Protein AF-A0A2N2A786-F1 (afdb_monomer_lite)

pLDDT: mean 88.57, std 12.11, range [49.06, 98.56]

Secondary structure (DSSP, 8-state):
-TTBS--TTTSTTS--TTTSPPPHHHHHHHHHHHHHHHHHSHHHHHHHHHHHHHHHTTSSTTSS-GGGTS--SPPP-TTSPPPPP---HHHHHHHHHHHHHTTSGGG-HHHHHHHHHHHHHHHHHTTTSHHHHHHHHHHHHHHHHHTTHHHH-SB--GGGGHHHHHHHHHHHHHHHSPPPP-----

Sequence (186 aa):
MPYSNTSLYIDDAFRHSLFVPYNDAERARLRRAWLRLPVEHPAAYFTHRARLSALLFGLHPGVLPDRMVLMPGIEPFADNPPISANQSKLNRVVQNGLNALIDTPLFAGWLYLLLSVALAVAAWRRRTQPQARLVLVLLASTLLYSLPLTLIAGSAELRYLIWLLQGGMMAAVMLYWPPAPVQSAP

Structure (mmCIF, N/CA/C/O backbone):
data_AF-A0A2N2A786-F1
#
_entry.id   AF-A0A2N2A786-F1
#
loop_
_atom_site.group_PDB
_atom_site.id
_atom_site.type_symbol
_atom_site.label_atom_id
_atom_site.label_alt_id
_atom_site.label_comp_id
_atom_site.label_asym_id
_atom_site.label_entity_id
_atom_site.label_seq_id
_atom_site.pdbx_PDB_ins_code
_atom_site.Cartn_x
_atom_site.Cartn_y
_atom_site.Cartn_z
_atom_site.occupancy
_atom_site.B_iso_or_equiv
_atom_site.auth_seq_id
_atom_site.auth_comp_id
_atom_site.auth_asym_id
_atom_site.auth_atom_id
_atom_site.pdbx_PDB_model_num
ATOM 1 N N . MET A 1 1 ? 11.981 -8.012 -14.280 1.00 56.72 1 MET A N 1
ATOM 2 C CA . MET A 1 1 ? 11.289 -8.689 -13.157 1.00 56.72 1 MET A CA 1
ATOM 3 C C . MET A 1 1 ? 9.875 -8.125 -13.054 1.00 56.72 1 MET A C 1
ATOM 5 O O . MET A 1 1 ? 9.751 -6.913 -13.107 1.00 56.72 1 MET A O 1
ATOM 9 N N . PRO A 1 2 ? 8.811 -8.940 -12.956 1.00 63.53 2 PRO A N 1
ATOM 10 C CA . PRO A 1 2 ? 7.422 -8.472 -13.118 1.00 63.53 2 PRO A CA 1
ATOM 11 C C . PRO A 1 2 ? 6.874 -7.631 -11.947 1.00 63.53 2 PRO A C 1
ATOM 13 O O . PRO A 1 2 ? 5.754 -7.141 -12.024 1.00 63.53 2 PRO A O 1
ATOM 16 N N . TYR A 1 3 ? 7.637 -7.498 -10.862 1.00 66.62 3 TYR A N 1
ATOM 17 C CA . TYR A 1 3 ? 7.229 -6.874 -9.598 1.00 66.62 3 TYR A CA 1
ATOM 18 C C . TYR A 1 3 ? 7.880 -5.508 -9.328 1.00 66.62 3 TYR A C 1
ATOM 20 O O . TYR A 1 3 ? 7.540 -4.842 -8.354 1.00 66.62 3 TYR A O 1
ATOM 28 N N . SER A 1 4 ? 8.807 -5.086 -10.190 1.00 63.03 4 SER A N 1
ATOM 29 C CA . SER A 1 4 ? 9.412 -3.759 -10.150 1.00 63.03 4 SER A CA 1
ATOM 30 C C . SER A 1 4 ? 9.462 -3.189 -11.559 1.00 63.03 4 SER A C 1
ATOM 32 O O . SER A 1 4 ? 9.895 -3.874 -12.486 1.00 63.03 4 SER A O 1
ATOM 34 N N . ASN A 1 5 ? 9.085 -1.920 -11.722 1.00 53.28 5 ASN A N 1
ATOM 35 C CA . ASN A 1 5 ? 9.314 -1.206 -12.979 1.00 53.28 5 ASN A CA 1
ATOM 36 C C . ASN A 1 5 ? 10.807 -0.883 -13.189 1.00 53.28 5 ASN A C 1
ATOM 38 O O . ASN A 1 5 ? 11.176 -0.344 -14.229 1.00 53.28 5 ASN A O 1
ATOM 42 N N . THR A 1 6 ? 11.673 -1.209 -12.223 1.00 49.06 6 THR A N 1
ATOM 43 C CA . THR A 1 6 ? 13.121 -1.052 -12.321 1.00 49.06 6 THR A CA 1
ATOM 44 C C . THR A 1 6 ? 13.808 -2.391 -12.588 1.00 49.06 6 THR A C 1
ATOM 46 O O . THR A 1 6 ? 14.442 -2.974 -11.716 1.00 49.06 6 THR A O 1
ATOM 49 N N . SER A 1 7 ? 13.793 -2.854 -13.842 1.00 49.84 7 SER A N 1
ATOM 50 C CA . SER A 1 7 ? 14.860 -3.746 -14.340 1.00 49.84 7 SER A CA 1
ATOM 51 C C . SER A 1 7 ? 16.158 -2.969 -14.622 1.00 49.84 7 SER A C 1
ATOM 53 O O . SER A 1 7 ? 16.917 -3.345 -15.508 1.00 49.84 7 SER A O 1
ATOM 55 N N . LEU A 1 8 ? 16.397 -1.874 -13.883 1.00 52.19 8 LEU A N 1
ATOM 56 C CA . LEU A 1 8 ? 17.389 -0.825 -14.166 1.00 52.19 8 LEU A CA 1
ATOM 57 C C . LEU A 1 8 ? 18.837 -1.324 -14.242 1.00 52.19 8 LEU A C 1
ATOM 59 O O . LEU A 1 8 ? 19.688 -0.587 -14.716 1.00 52.19 8 LEU A O 1
ATOM 63 N N . TYR A 1 9 ? 19.111 -2.534 -13.756 1.00 52.66 9 TYR A N 1
ATOM 64 C CA . TYR A 1 9 ? 20.459 -3.091 -13.646 1.00 52.66 9 TYR A CA 1
ATOM 65 C C . TYR A 1 9 ? 20.666 -4.364 -14.475 1.00 52.66 9 TYR A C 1
ATOM 67 O O . TYR A 1 9 ? 21.703 -5.002 -14.336 1.00 52.66 9 TYR A O 1
ATOM 75 N N . ILE A 1 10 ? 19.673 -4.782 -15.269 1.00 53.38 10 ILE A N 1
ATOM 76 C CA . ILE A 1 10 ? 19.774 -6.011 -16.078 1.00 53.38 10 ILE A CA 1
ATOM 77 C C . ILE A 1 10 ? 20.205 -5.686 -17.509 1.00 53.38 10 ILE A C 1
ATOM 79 O O . ILE A 1 10 ? 21.016 -6.413 -18.068 1.00 53.38 10 ILE A O 1
ATOM 83 N N . ASP A 1 11 ? 19.731 -4.566 -18.054 1.00 53.91 11 ASP A N 1
ATOM 84 C CA . ASP A 1 11 ? 20.070 -4.111 -19.398 1.00 53.91 11 ASP A CA 1
ATOM 85 C C . ASP A 1 11 ? 20.535 -2.647 -19.328 1.00 53.91 11 ASP A C 1
ATOM 87 O O . ASP A 1 11 ? 19.872 -1.831 -18.682 1.00 53.91 11 ASP A O 1
ATOM 91 N N . ASP A 1 12 ? 21.584 -2.270 -20.071 1.00 55.19 12 ASP A N 1
ATOM 92 C CA . ASP A 1 12 ? 22.013 -0.868 -20.303 1.00 55.19 12 ASP A CA 1
ATOM 93 C C . ASP A 1 12 ? 20.949 -0.017 -21.044 1.00 55.19 12 ASP A C 1
ATOM 95 O O . ASP A 1 12 ? 21.200 1.083 -21.538 1.00 55.19 12 ASP A O 1
ATOM 99 N N . ALA A 1 13 ? 19.715 -0.513 -21.126 1.00 53.69 13 ALA A N 1
ATOM 100 C CA . ALA A 1 13 ? 18.577 0.090 -21.798 1.00 53.69 13 ALA A CA 1
ATOM 101 C C . ALA A 1 13 ? 18.041 1.354 -21.099 1.00 53.69 13 ALA A C 1
ATOM 103 O O . ALA A 1 13 ? 17.120 1.989 -21.621 1.00 53.69 13 ALA A O 1
ATOM 104 N N . PHE A 1 14 ? 18.570 1.738 -19.930 1.00 59.12 14 PHE A N 1
ATOM 105 C CA . PHE A 1 14 ? 18.084 2.901 -19.190 1.00 59.12 14 PHE A CA 1
ATOM 106 C C . PHE A 1 14 ? 19.203 3.767 -18.600 1.00 59.12 14 PHE A C 1
ATOM 108 O O . PHE A 1 14 ? 20.026 3.322 -17.806 1.00 59.12 14 PHE A O 1
ATOM 115 N N . ARG A 1 15 ? 19.179 5.064 -18.931 1.00 64.06 15 ARG A N 1
ATOM 116 C CA . ARG A 1 15 ? 20.082 6.075 -18.366 1.00 64.06 15 ARG A CA 1
ATOM 117 C C . ARG A 1 15 ? 19.626 6.432 -16.952 1.00 64.06 15 ARG A C 1
ATOM 119 O O . ARG A 1 15 ? 18.488 6.865 -16.744 1.00 64.06 15 ARG A O 1
ATOM 126 N N . HIS A 1 16 ? 20.504 6.269 -15.967 1.00 66.19 16 HIS A N 1
ATOM 127 C CA . HIS A 1 16 ? 20.151 6.535 -14.578 1.00 66.19 16 HIS A CA 1
ATOM 128 C C . HIS A 1 16 ? 20.116 8.047 -14.319 1.00 66.19 16 HIS A C 1
ATOM 130 O O . HIS A 1 16 ? 21.151 8.696 -14.174 1.00 66.19 16 HIS A O 1
ATOM 136 N N . SER A 1 17 ? 18.911 8.615 -14.247 1.00 67.06 17 SER A N 1
ATOM 137 C CA . SER A 1 17 ? 18.700 10.067 -14.132 1.00 67.06 17 SER A CA 1
ATOM 138 C C . SER A 1 17 ? 19.300 10.715 -12.88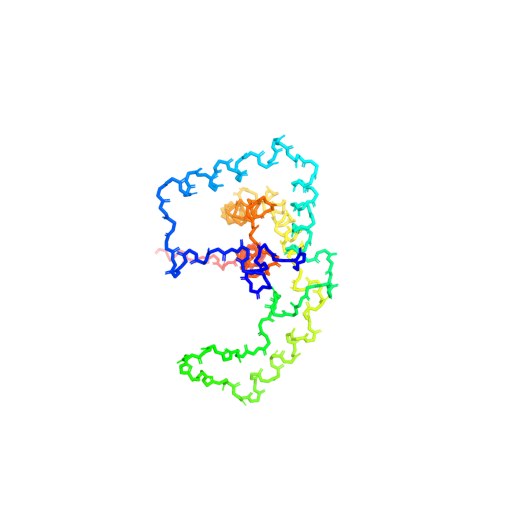3 1.00 67.06 17 SER A C 1
ATOM 140 O O . SER A 1 17 ? 19.398 11.936 -12.836 1.00 67.06 17 SER A O 1
ATOM 142 N N . LEU A 1 18 ? 19.661 9.912 -11.875 1.00 68.56 18 LEU A N 1
ATOM 143 C CA . LEU A 1 18 ? 20.346 10.365 -10.662 1.00 68.56 18 LEU A CA 1
ATOM 144 C C . LEU A 1 18 ? 21.821 10.700 -10.919 1.00 68.56 18 LEU A C 1
ATOM 146 O O . LEU A 1 18 ? 22.341 11.631 -10.318 1.00 68.56 18 LEU A O 1
ATOM 150 N N . PHE A 1 19 ? 22.473 9.968 -11.824 1.00 71.69 19 PHE A N 1
ATOM 151 C CA . PHE A 1 19 ? 23.886 10.162 -12.164 1.00 71.69 19 PHE A CA 1
ATOM 152 C C . PHE A 1 19 ? 24.060 10.978 -13.437 1.00 71.69 19 PHE A C 1
ATOM 154 O O . PHE A 1 19 ? 25.033 11.712 -13.583 1.00 71.69 19 PHE A O 1
ATOM 161 N N . VAL A 1 20 ? 23.107 10.864 -14.363 1.00 80.12 20 VAL A N 1
ATOM 162 C CA . VAL A 1 20 ? 23.144 11.596 -15.621 1.00 80.12 20 VAL A CA 1
ATOM 163 C C . VAL A 1 20 ? 21.784 12.245 -15.874 1.00 80.12 20 VAL A C 1
ATOM 165 O O . VAL A 1 20 ? 20.855 11.564 -16.319 1.00 80.12 20 VAL A O 1
ATOM 168 N N . PRO A 1 21 ? 21.629 13.547 -15.572 1.00 80.69 21 PRO A N 1
ATOM 169 C CA . PRO A 1 21 ? 20.338 14.207 -15.653 1.00 80.69 21 PRO A CA 1
ATOM 170 C C . PRO A 1 21 ? 19.854 14.275 -17.102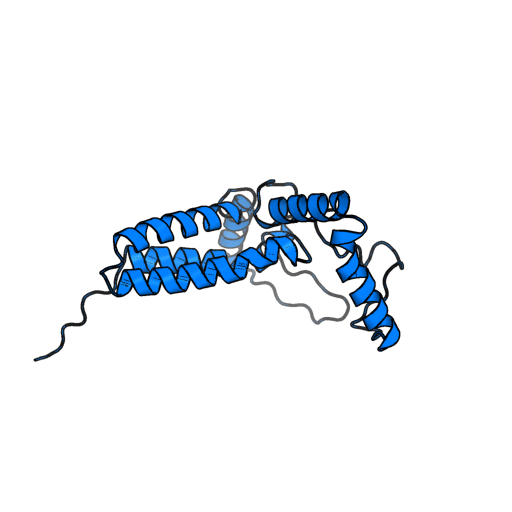 1.00 80.69 21 PRO A C 1
ATOM 172 O O . PRO A 1 21 ? 20.607 14.605 -18.019 1.00 80.69 21 PRO A O 1
ATOM 175 N N . TYR A 1 22 ? 18.567 13.997 -17.301 1.00 84.12 22 TYR A N 1
ATOM 176 C CA . TYR A 1 22 ? 17.906 14.230 -18.582 1.00 84.12 22 TYR A CA 1
ATOM 177 C C . TYR A 1 22 ? 17.861 15.724 -18.888 1.00 84.12 22 TYR A C 1
ATOM 179 O O . TYR A 1 22 ? 17.540 16.509 -17.997 1.00 84.12 22 TYR A O 1
ATOM 187 N N . ASN A 1 23 ? 18.086 16.124 -20.136 1.00 90.56 23 ASN A N 1
ATOM 188 C CA . ASN A 1 23 ? 17.793 17.489 -20.572 1.00 90.56 23 ASN A CA 1
ATOM 189 C C . ASN A 1 23 ? 16.271 17.717 -20.723 1.00 90.56 23 ASN A C 1
ATOM 191 O O . ASN A 1 23 ? 15.463 16.787 -20.626 1.00 90.56 23 ASN A O 1
ATOM 195 N N . ASP A 1 24 ? 15.850 18.963 -20.956 1.00 93.75 24 ASP A N 1
ATOM 196 C CA . ASP A 1 24 ? 14.425 19.311 -21.072 1.00 93.75 24 ASP A CA 1
ATOM 197 C C . ASP A 1 24 ? 13.694 18.569 -22.194 1.00 93.75 24 ASP A C 1
ATOM 199 O O . ASP A 1 24 ? 12.556 18.123 -22.009 1.00 93.75 24 ASP A O 1
ATOM 203 N N . ALA A 1 25 ? 14.351 18.385 -23.341 1.00 93.50 25 ALA A N 1
ATOM 204 C CA . ALA A 1 25 ? 13.771 17.689 -24.482 1.00 93.50 25 ALA A CA 1
ATOM 205 C C . ALA A 1 25 ? 13.545 16.199 -24.177 1.00 93.50 25 ALA A C 1
ATOM 207 O O . ALA A 1 25 ? 12.483 15.650 -24.487 1.00 93.50 25 ALA A O 1
ATOM 208 N N . GLU A 1 26 ? 14.501 15.553 -23.509 1.00 89.94 26 GLU A N 1
ATOM 209 C CA . GLU A 1 26 ? 14.406 14.163 -23.062 1.00 89.94 26 GLU A CA 1
ATOM 210 C C . GLU A 1 26 ? 13.296 13.983 -22.020 1.00 89.94 26 GLU A C 1
ATOM 212 O O . GLU A 1 26 ? 12.460 13.089 -22.169 1.00 89.94 26 GLU A O 1
ATOM 217 N N . ARG A 1 27 ? 13.214 14.872 -21.018 1.00 89.50 27 ARG A N 1
ATOM 218 C CA . ARG A 1 27 ? 12.132 14.866 -20.016 1.00 89.50 27 ARG A CA 1
ATOM 219 C C . ARG A 1 27 ? 10.761 15.031 -20.661 1.00 89.50 27 ARG A C 1
ATOM 221 O O . ARG A 1 27 ? 9.813 14.333 -20.297 1.00 89.50 27 ARG A O 1
ATOM 228 N N . ALA A 1 28 ? 10.633 15.953 -21.614 1.00 93.75 28 ALA A N 1
ATOM 229 C CA . ALA A 1 28 ? 9.387 16.160 -22.343 1.00 93.75 28 ALA A CA 1
ATOM 230 C C . ALA A 1 28 ? 9.012 14.926 -23.178 1.00 93.75 28 ALA A C 1
ATOM 232 O O . ALA A 1 28 ? 7.843 14.541 -23.205 1.00 93.75 28 ALA A O 1
ATOM 233 N N . ARG A 1 29 ? 9.990 14.268 -23.814 1.00 92.31 29 ARG A N 1
ATOM 234 C CA . ARG A 1 29 ? 9.776 13.030 -24.575 1.00 92.31 29 ARG A CA 1
ATOM 235 C C . ARG A 1 29 ? 9.313 11.879 -23.681 1.00 92.31 29 ARG A C 1
ATOM 237 O O . ARG A 1 29 ? 8.305 11.259 -24.004 1.00 92.31 29 ARG A O 1
ATOM 244 N N . LEU A 1 30 ? 9.988 11.639 -22.556 1.00 89.06 30 LEU A N 1
ATOM 245 C CA . LEU A 1 30 ? 9.612 10.603 -21.585 1.00 89.06 30 LEU A CA 1
ATOM 246 C C . LEU A 1 30 ? 8.206 10.831 -21.028 1.00 89.06 30 LEU A C 1
ATOM 248 O O . LEU A 1 30 ? 7.388 9.915 -21.014 1.00 89.06 30 LEU A O 1
ATOM 252 N N . ARG A 1 31 ? 7.893 12.070 -20.637 1.00 91.56 31 ARG A N 1
ATOM 253 C CA . ARG A 1 31 ? 6.565 12.440 -20.135 1.00 91.56 31 ARG A CA 1
ATOM 254 C C . ARG A 1 31 ? 5.478 12.190 -21.176 1.00 91.56 31 ARG A C 1
ATOM 256 O O . ARG A 1 31 ? 4.456 11.600 -20.849 1.00 91.56 31 ARG A O 1
ATOM 263 N N . ARG A 1 32 ? 5.699 12.607 -22.430 1.00 94.94 32 ARG A N 1
ATOM 264 C CA . ARG A 1 32 ? 4.753 12.363 -23.531 1.00 94.94 32 ARG A CA 1
ATOM 265 C C . ARG A 1 32 ? 4.548 10.873 -23.780 1.00 94.94 32 ARG A C 1
ATOM 267 O O . ARG A 1 32 ? 3.405 10.459 -23.909 1.00 94.94 32 ARG A O 1
ATOM 274 N N . ALA A 1 33 ? 5.625 10.089 -23.818 1.00 91.38 33 ALA A N 1
ATOM 275 C CA . ALA A 1 33 ? 5.536 8.643 -23.993 1.00 91.38 33 ALA A CA 1
ATOM 276 C C . ALA A 1 33 ? 4.721 8.002 -22.859 1.00 91.38 33 ALA A C 1
ATOM 278 O O . ALA A 1 33 ? 3.767 7.281 -23.124 1.00 91.38 33 ALA A O 1
ATOM 279 N N . TRP A 1 34 ? 5.019 8.344 -21.601 1.00 89.25 34 TRP A N 1
ATOM 280 C CA . TRP A 1 34 ? 4.308 7.808 -20.439 1.00 89.25 34 TRP A CA 1
ATOM 281 C C . TRP A 1 34 ? 2.815 8.161 -20.431 1.00 89.25 34 TRP A C 1
ATOM 283 O O . TRP A 1 34 ? 1.981 7.287 -20.209 1.00 89.25 34 TRP A O 1
ATOM 293 N N . LEU A 1 35 ? 2.471 9.420 -20.726 1.00 93.56 35 LEU A N 1
ATOM 294 C CA . LEU A 1 35 ? 1.080 9.888 -20.778 1.00 93.56 35 LEU A CA 1
ATOM 295 C C . LEU A 1 35 ? 0.271 9.255 -21.920 1.00 93.56 35 LEU A C 1
ATOM 297 O O . LEU A 1 35 ? -0.953 9.207 -21.837 1.00 93.56 35 LEU A O 1
ATOM 301 N N . ARG A 1 36 ? 0.935 8.777 -22.977 1.00 95.56 36 ARG A N 1
ATOM 302 C CA . ARG A 1 36 ? 0.293 8.119 -24.122 1.00 95.56 36 ARG A CA 1
ATOM 303 C C . ARG A 1 36 ? 0.017 6.636 -23.898 1.00 95.56 36 ARG A C 1
ATOM 305 O O . ARG A 1 36 ? -0.930 6.127 -24.486 1.00 95.56 36 ARG A O 1
ATOM 312 N N . LEU A 1 37 ? 0.766 5.959 -23.021 1.00 91.81 37 LEU A N 1
ATOM 313 C CA . LEU A 1 37 ? 0.622 4.516 -22.770 1.00 91.81 37 LEU A CA 1
ATOM 314 C C . LEU A 1 37 ? -0.823 4.053 -22.492 1.00 91.81 37 LEU A C 1
ATOM 316 O O . LEU A 1 37 ? -1.220 3.050 -23.084 1.00 91.81 37 LEU A O 1
ATOM 320 N N . PRO A 1 38 ? -1.636 4.742 -21.660 1.00 94.25 38 PRO A N 1
ATOM 321 C CA . PRO A 1 38 ? -3.006 4.301 -21.391 1.00 94.25 38 PRO A CA 1
ATOM 322 C C . PRO A 1 38 ? -3.928 4.382 -22.614 1.00 94.25 38 PRO A C 1
ATOM 324 O O . PRO A 1 38 ? -4.950 3.706 -22.639 1.00 94.25 38 PRO A O 1
ATOM 327 N N . VAL A 1 39 ? -3.588 5.217 -23.602 1.00 96.75 39 VAL A N 1
ATOM 328 C CA . VAL A 1 39 ? -4.407 5.481 -24.796 1.00 96.75 39 VAL A CA 1
ATOM 329 C C . VAL A 1 39 ? -3.912 4.677 -25.997 1.00 96.75 39 VAL A C 1
ATOM 331 O O . VAL A 1 39 ? -4.715 4.077 -26.701 1.00 96.75 39 VAL A O 1
ATOM 334 N N . GLU A 1 40 ? -2.598 4.635 -26.223 1.00 97.44 40 GLU A N 1
ATOM 335 C CA . GLU A 1 40 ? -1.982 3.923 -27.352 1.00 97.44 40 GLU A CA 1
ATOM 336 C C . GLU A 1 40 ? -1.882 2.407 -27.094 1.00 97.44 40 GLU A C 1
ATOM 338 O O . GLU A 1 40 ? -1.952 1.613 -28.031 1.00 97.44 40 GLU A O 1
ATOM 343 N N . HIS A 1 41 ? -1.778 1.983 -25.826 1.00 95.69 41 HIS A N 1
ATOM 344 C CA . HIS A 1 41 ? -1.648 0.574 -25.431 1.00 95.69 41 HIS A CA 1
ATOM 345 C C . HIS A 1 41 ? -2.536 0.206 -24.221 1.00 95.69 41 HIS A C 1
ATOM 347 O O . HIS A 1 41 ? -2.033 -0.330 -23.227 1.00 95.69 41 HIS A O 1
ATOM 353 N N . PRO A 1 42 ? -3.861 0.445 -24.276 1.00 96.31 42 PRO A N 1
ATOM 354 C CA . PRO A 1 42 ? -4.749 0.350 -23.114 1.00 96.31 42 PRO A CA 1
ATOM 355 C C . PRO A 1 42 ? -4.736 -1.034 -22.461 1.00 96.31 42 PRO A C 1
ATOM 357 O O . PRO A 1 42 ? -4.566 -1.137 -21.248 1.00 96.31 42 PRO A O 1
ATOM 360 N N . ALA A 1 43 ? -4.862 -2.108 -23.249 1.00 96.88 43 ALA A N 1
ATOM 361 C CA . ALA A 1 43 ? -4.903 -3.470 -22.720 1.00 96.88 43 ALA A CA 1
ATOM 362 C C . ALA A 1 43 ? -3.616 -3.818 -21.955 1.00 96.88 43 ALA A C 1
ATOM 364 O O . ALA A 1 43 ? -3.671 -4.172 -20.781 1.00 96.88 43 ALA A O 1
ATOM 365 N N . ALA A 1 44 ? -2.451 -3.633 -22.586 1.00 92.94 44 ALA A N 1
ATOM 366 C CA . ALA A 1 44 ? -1.163 -3.903 -21.951 1.00 92.94 44 ALA A CA 1
ATOM 367 C C . ALA A 1 44 ? -0.953 -3.041 -20.696 1.00 92.94 44 ALA A C 1
ATOM 369 O O . ALA A 1 44 ? -0.517 -3.548 -19.661 1.00 92.94 44 ALA A O 1
ATOM 370 N N . TYR A 1 45 ? -1.317 -1.756 -20.764 1.00 92.75 45 TYR A N 1
ATOM 371 C CA . TYR A 1 45 ? -1.207 -0.834 -19.639 1.00 92.75 45 TYR A CA 1
ATOM 372 C C . TYR A 1 45 ? -2.068 -1.278 -18.450 1.00 92.75 45 TYR A C 1
ATOM 374 O O . TYR A 1 45 ? -1.550 -1.445 -17.345 1.00 92.75 45 TYR A O 1
ATOM 382 N N . PHE A 1 46 ? -3.368 -1.502 -18.650 1.00 94.44 46 PHE A N 1
ATOM 383 C CA . PHE A 1 46 ? -4.274 -1.845 -17.554 1.00 94.44 46 PHE A CA 1
ATOM 384 C C . PHE A 1 46 ? -4.059 -3.267 -17.028 1.00 94.44 46 PHE A C 1
ATOM 386 O O . PHE A 1 46 ? -4.165 -3.468 -15.820 1.00 94.44 46 PHE A O 1
ATOM 393 N N . THR A 1 47 ? -3.664 -4.233 -17.865 1.00 94.94 47 THR A N 1
ATOM 394 C CA . THR A 1 47 ? -3.237 -5.562 -17.392 1.00 94.94 47 THR A CA 1
ATOM 395 C C . THR A 1 47 ? -2.004 -5.458 -16.496 1.00 94.94 47 THR A C 1
ATOM 39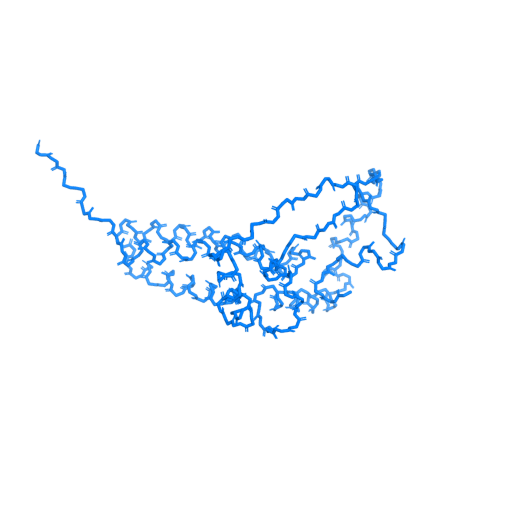7 O O . THR A 1 47 ? -1.976 -6.059 -15.421 1.00 94.94 47 THR A O 1
ATOM 400 N N . HIS A 1 48 ? -1.007 -4.656 -16.888 1.00 92.12 48 HIS A N 1
ATOM 401 C CA . HIS A 1 48 ? 0.164 -4.399 -16.048 1.00 92.12 48 HIS A CA 1
ATOM 402 C C . HIS A 1 48 ? -0.224 -3.733 -14.724 1.00 92.12 48 HIS A C 1
ATOM 404 O O . HIS A 1 48 ? 0.200 -4.186 -13.663 1.00 92.12 48 HIS A O 1
ATOM 410 N N . ARG A 1 49 ? -1.080 -2.701 -14.755 1.00 93.44 49 ARG A N 1
ATOM 411 C CA . ARG A 1 49 ? -1.536 -1.996 -13.542 1.00 93.44 49 ARG A CA 1
ATOM 412 C C . ARG A 1 49 ? -2.355 -2.875 -12.607 1.00 93.44 49 ARG A C 1
ATOM 414 O O . ARG A 1 49 ? -2.139 -2.816 -11.397 1.00 93.44 49 ARG A O 1
ATOM 421 N N . ALA A 1 50 ? -3.234 -3.717 -13.142 1.00 94.56 50 ALA A N 1
ATOM 422 C CA . ALA A 1 50 ? -3.996 -4.678 -12.354 1.00 94.56 50 ALA A CA 1
ATOM 423 C C . ALA A 1 50 ? -3.067 -5.692 -11.674 1.00 94.56 50 ALA A C 1
ATOM 425 O O . ALA A 1 50 ? -3.166 -5.903 -10.467 1.00 94.56 50 ALA A O 1
ATOM 426 N N . ARG A 1 51 ? -2.107 -6.256 -12.420 1.00 94.38 51 ARG A N 1
ATOM 427 C CA . ARG A 1 51 ? -1.115 -7.192 -11.874 1.00 94.38 51 ARG A CA 1
ATOM 428 C C . ARG A 1 51 ? -0.250 -6.541 -10.797 1.00 94.38 51 ARG A C 1
ATOM 430 O O . ARG A 1 51 ? -0.058 -7.126 -9.736 1.00 94.38 51 ARG A O 1
ATOM 437 N N . LEU A 1 52 ? 0.255 -5.335 -11.052 1.00 93.75 52 LEU A N 1
ATOM 438 C CA . LEU A 1 52 ? 1.078 -4.610 -10.088 1.00 93.75 52 LEU A CA 1
ATOM 439 C C . LEU A 1 52 ? 0.283 -4.269 -8.824 1.00 93.75 52 LEU A C 1
ATOM 441 O O . LEU A 1 52 ? 0.799 -4.442 -7.728 1.00 93.75 52 LEU A O 1
ATOM 445 N N . SER A 1 53 ? -0.979 -3.853 -8.966 1.00 95.00 53 SER A N 1
ATOM 446 C CA . SER A 1 53 ? -1.874 -3.602 -7.830 1.00 95.00 53 SER A CA 1
ATOM 447 C C . SER A 1 53 ? -2.129 -4.877 -7.026 1.00 95.00 53 SER A C 1
ATOM 449 O O . SER A 1 53 ? -2.051 -4.851 -5.802 1.00 95.00 53 SER A O 1
ATOM 451 N N . ALA A 1 54 ? -2.373 -6.008 -7.692 1.00 95.38 54 ALA A N 1
ATOM 452 C CA . ALA A 1 54 ? -2.560 -7.293 -7.025 1.00 95.38 54 ALA A CA 1
ATOM 453 C C . ALA A 1 54 ? -1.325 -7.700 -6.206 1.00 95.38 54 ALA A C 1
ATOM 455 O O . ALA A 1 54 ? -1.461 -8.139 -5.065 1.00 95.38 54 ALA A O 1
ATOM 456 N N . LEU A 1 55 ? -0.124 -7.497 -6.754 1.00 94.75 55 LEU A N 1
ATOM 457 C CA . LEU A 1 55 ? 1.130 -7.730 -6.037 1.00 94.75 55 LEU A CA 1
ATOM 458 C C . LEU A 1 55 ? 1.316 -6.744 -4.874 1.00 94.75 55 LEU A C 1
ATOM 460 O O . LEU A 1 55 ? 1.608 -7.178 -3.767 1.00 94.75 55 LEU A O 1
ATOM 464 N N . LEU A 1 56 ? 1.085 -5.444 -5.096 1.00 95.06 56 LEU A N 1
ATOM 465 C CA . LEU A 1 56 ? 1.230 -4.390 -4.084 1.00 95.06 56 LEU A CA 1
ATOM 466 C C . LEU A 1 56 ? 0.348 -4.643 -2.855 1.00 95.06 56 LEU A C 1
ATOM 468 O O . LEU A 1 56 ? 0.784 -4.455 -1.724 1.00 95.06 56 LEU A O 1
ATOM 472 N N . PHE A 1 57 ? -0.894 -5.081 -3.070 1.00 95.94 57 PHE A N 1
ATOM 473 C CA . PHE A 1 57 ? -1.821 -5.413 -1.989 1.00 95.94 57 PHE A CA 1
ATOM 474 C C . PHE A 1 57 ? -1.654 -6.849 -1.463 1.00 95.94 57 PHE A C 1
ATOM 476 O O . PHE A 1 57 ? -2.398 -7.249 -0.571 1.00 95.94 57 PHE A O 1
ATOM 483 N N . GLY A 1 58 ? -0.680 -7.622 -1.953 1.00 94.56 58 GLY A N 1
ATOM 484 C CA . GLY A 1 58 ? -0.365 -8.955 -1.435 1.00 94.56 58 GLY A CA 1
ATOM 485 C C . GLY A 1 58 ? -1.407 -10.029 -1.766 1.00 94.56 58 GLY A C 1
ATOM 486 O O . GLY A 1 58 ? -1.636 -10.924 -0.959 1.00 94.56 58 GLY A O 1
ATOM 487 N N . LEU A 1 59 ? -2.062 -9.956 -2.931 1.00 94.31 59 LEU A N 1
ATOM 488 C CA . LEU A 1 59 ? -3.009 -10.988 -3.393 1.00 94.31 59 LEU A CA 1
ATOM 489 C C . LEU A 1 59 ? -2.319 -12.288 -3.846 1.00 94.31 59 LEU A C 1
ATOM 491 O O . LEU A 1 59 ? -2.983 -13.301 -4.058 1.00 94.31 59 LEU A O 1
ATOM 495 N N . HIS A 1 60 ? -0.995 -12.264 -3.997 1.00 89.31 60 HIS A N 1
ATOM 496 C CA . HIS A 1 60 ? -0.175 -13.408 -4.393 1.00 89.31 60 HIS A CA 1
ATOM 497 C C . HIS A 1 60 ? 0.985 -13.597 -3.395 1.00 89.31 60 HIS A C 1
ATOM 499 O O . HIS A 1 60 ? 2.109 -13.183 -3.694 1.00 89.31 60 HIS A O 1
ATOM 505 N N . PRO A 1 61 ? 0.723 -14.156 -2.196 1.00 82.50 61 PRO A N 1
ATOM 506 C CA . PRO A 1 61 ? 1.766 -14.407 -1.198 1.00 82.50 61 PRO A CA 1
ATOM 507 C C . PRO A 1 61 ? 2.846 -15.349 -1.757 1.00 82.50 61 PRO A C 1
ATOM 509 O O . PRO A 1 61 ? 2.555 -16.189 -2.610 1.00 82.50 61 PRO A O 1
ATOM 512 N N . GLY A 1 62 ? 4.099 -15.167 -1.334 1.00 83.25 62 GLY A N 1
ATOM 513 C CA . GLY A 1 62 ? 5.253 -15.943 -1.804 1.00 83.25 62 GLY A CA 1
ATOM 514 C C . GLY A 1 62 ? 5.739 -15.659 -3.237 1.00 83.25 62 GLY A C 1
ATOM 515 O O . GLY A 1 62 ? 6.751 -16.212 -3.657 1.00 83.25 62 GLY A O 1
ATOM 516 N N . VAL A 1 63 ? 5.058 -14.809 -4.022 1.00 88.12 63 VAL A N 1
ATOM 517 C CA . VAL A 1 63 ? 5.509 -14.450 -5.388 1.00 88.12 63 VAL A CA 1
ATOM 518 C C . VAL A 1 63 ? 6.565 -13.340 -5.379 1.00 88.12 63 VAL A C 1
ATOM 520 O O . VAL A 1 63 ? 7.400 -13.259 -6.286 1.00 88.12 63 VAL A O 1
ATOM 523 N N . LEU A 1 64 ? 6.513 -12.451 -4.388 1.00 86.62 64 LEU A N 1
ATOM 524 C CA . LEU A 1 64 ? 7.472 -11.362 -4.232 1.00 86.62 64 LEU A CA 1
ATOM 525 C C . LEU A 1 64 ? 8.686 -11.835 -3.427 1.00 86.62 64 LEU A C 1
ATOM 527 O O . LEU A 1 64 ? 8.513 -12.599 -2.485 1.00 86.62 64 LEU A O 1
ATOM 531 N N . PRO A 1 65 ? 9.902 -11.348 -3.731 1.00 89.38 65 PRO A N 1
ATOM 532 C CA . PRO A 1 65 ? 11.033 -11.531 -2.832 1.00 89.38 65 PRO A CA 1
ATOM 533 C C . PRO A 1 65 ? 10.740 -10.925 -1.455 1.00 89.38 65 PRO A C 1
ATOM 535 O O . PRO A 1 65 ? 10.281 -9.783 -1.394 1.00 89.38 65 PRO A O 1
ATOM 538 N N . ASP A 1 66 ? 11.111 -11.618 -0.378 1.00 89.44 66 ASP A N 1
ATOM 539 C CA . ASP A 1 66 ? 10.897 -11.205 1.019 1.00 89.44 66 ASP A CA 1
ATOM 540 C C . ASP A 1 66 ? 11.243 -9.735 1.275 1.00 89.44 66 ASP A C 1
ATOM 542 O O . ASP A 1 66 ? 10.452 -8.985 1.838 1.00 89.44 66 ASP A O 1
ATOM 546 N N . ARG A 1 67 ? 12.382 -9.273 0.743 1.00 87.44 67 ARG A N 1
ATOM 547 C CA . ARG A 1 67 ? 12.863 -7.882 0.849 1.00 87.44 67 ARG A CA 1
ATOM 548 C C . ARG A 1 67 ? 11.895 -6.806 0.332 1.00 87.44 67 ARG A C 1
ATOM 550 O O . ARG A 1 67 ? 12.074 -5.636 0.658 1.00 87.44 67 ARG A O 1
ATOM 557 N N . MET A 1 68 ? 10.908 -7.164 -0.492 1.00 88.25 68 MET A N 1
ATOM 558 C CA . MET A 1 68 ? 9.855 -6.247 -0.959 1.00 88.25 68 MET A CA 1
ATOM 559 C C . MET A 1 68 ? 8.703 -6.102 0.042 1.00 88.25 68 MET A C 1
ATOM 561 O O . MET A 1 68 ? 7.933 -5.143 -0.035 1.00 88.25 68 MET A O 1
ATOM 565 N N . VAL A 1 69 ? 8.600 -7.030 0.988 1.00 90.75 69 VAL A N 1
ATOM 566 C CA . VAL A 1 69 ? 7.582 -7.075 2.037 1.00 90.75 69 VAL A CA 1
ATOM 567 C C . VAL A 1 69 ? 8.186 -6.620 3.366 1.00 90.75 69 VAL A C 1
ATOM 569 O O . VAL A 1 69 ? 7.700 -5.672 3.982 1.00 90.75 69 VAL A O 1
ATOM 572 N N . LEU A 1 70 ? 9.296 -7.239 3.766 1.00 89.50 70 LEU A N 1
ATOM 573 C CA . LEU A 1 70 ? 10.061 -6.932 4.966 1.00 89.50 70 LEU A CA 1
ATOM 574 C C . LEU A 1 70 ? 11.550 -7.101 4.664 1.00 89.50 70 LEU A C 1
ATOM 576 O O . LEU A 1 70 ? 11.981 -8.153 4.205 1.00 89.50 70 LEU A O 1
ATOM 580 N N . MET A 1 71 ? 12.356 -6.078 4.946 1.00 86.62 71 MET A N 1
ATOM 581 C CA . MET A 1 71 ? 13.803 -6.166 4.756 1.00 86.62 71 MET A CA 1
ATOM 582 C C . MET A 1 71 ? 14.409 -7.085 5.834 1.00 86.62 71 MET A C 1
ATOM 584 O O . MET A 1 71 ? 14.361 -6.720 7.010 1.00 86.62 71 MET A O 1
ATOM 588 N N . PRO A 1 72 ? 14.976 -8.256 5.478 1.00 74.31 72 PRO A N 1
ATOM 589 C CA . PRO A 1 72 ? 15.405 -9.249 6.466 1.00 74.31 72 PRO A CA 1
ATOM 590 C C . PRO A 1 72 ? 16.751 -8.910 7.124 1.00 74.31 72 PRO A C 1
ATOM 592 O O . PRO A 1 72 ? 17.140 -9.555 8.097 1.00 74.31 72 PRO A O 1
ATOM 595 N N . GLY A 1 73 ? 17.477 -7.917 6.601 1.00 81.31 73 GLY A N 1
ATOM 596 C CA . GLY A 1 73 ? 18.808 -7.562 7.075 1.00 81.31 73 GLY A CA 1
ATOM 597 C C . GLY A 1 73 ? 19.347 -6.265 6.480 1.00 81.31 73 GLY A C 1
ATOM 598 O O . GLY A 1 73 ? 18.635 -5.499 5.833 1.00 81.31 73 GLY A O 1
ATOM 599 N N . ILE A 1 74 ? 20.629 -6.019 6.735 1.00 84.00 74 ILE A N 1
ATOM 600 C CA . ILE A 1 74 ? 21.370 -4.875 6.203 1.00 84.00 74 ILE A CA 1
ATOM 601 C C . ILE A 1 74 ? 22.137 -5.358 4.977 1.00 84.00 74 ILE A C 1
ATOM 603 O O . ILE A 1 74 ? 22.989 -6.234 5.097 1.00 84.00 74 ILE A O 1
ATOM 607 N N . GLU A 1 75 ? 21.844 -4.773 3.820 1.00 82.56 75 GLU A N 1
ATOM 608 C CA . GLU A 1 75 ? 22.594 -5.031 2.592 1.00 82.56 75 GLU A CA 1
ATOM 609 C C . GLU A 1 75 ? 23.753 -4.029 2.471 1.00 82.56 75 GLU A C 1
ATOM 611 O O . GLU A 1 75 ? 23.512 -2.818 2.567 1.00 82.56 75 GLU A O 1
ATOM 616 N N . PRO A 1 76 ? 25.004 -4.487 2.277 1.00 81.69 76 PRO A N 1
ATOM 617 C CA . PRO A 1 76 ? 26.120 -3.593 1.999 1.00 81.69 76 PRO A CA 1
ATOM 618 C C . PRO A 1 76 ? 25.928 -2.937 0.628 1.00 81.69 76 PRO A C 1
ATOM 620 O O . PRO A 1 76 ? 25.479 -3.573 -0.325 1.00 81.69 76 PRO A O 1
ATOM 623 N N . PHE A 1 77 ? 26.281 -1.657 0.512 1.00 78.81 77 PHE A N 1
ATOM 624 C CA . PHE A 1 77 ? 26.123 -0.914 -0.736 1.00 78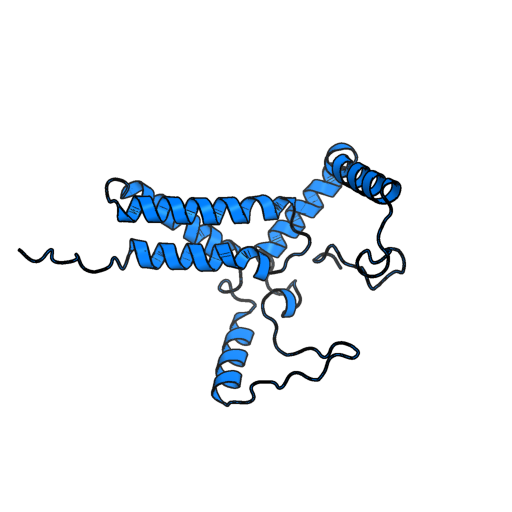.81 77 PHE A CA 1
ATOM 625 C C . PHE A 1 77 ? 27.416 -0.208 -1.129 1.00 78.81 77 PHE A C 1
ATOM 627 O O . PHE A 1 77 ? 27.730 0.836 -0.565 1.00 78.81 77 PHE A O 1
ATOM 634 N N . ALA A 1 78 ? 28.118 -0.760 -2.124 1.00 83.75 78 ALA A N 1
ATOM 635 C CA . ALA A 1 78 ? 29.333 -0.189 -2.707 1.00 83.75 78 ALA A CA 1
ATOM 636 C C . ALA A 1 78 ? 30.292 0.357 -1.631 1.00 83.75 78 ALA A C 1
ATOM 638 O O . ALA A 1 78 ? 30.734 -0.391 -0.760 1.00 83.75 78 ALA A O 1
ATOM 639 N N . ASP A 1 79 ? 30.546 1.662 -1.671 1.00 85.19 79 ASP A N 1
ATOM 640 C CA . ASP A 1 79 ? 31.528 2.344 -0.835 1.00 85.19 79 ASP A CA 1
ATOM 641 C C . ASP A 1 79 ? 30.919 2.881 0.473 1.00 85.19 79 ASP A C 1
ATOM 643 O O . ASP A 1 79 ? 31.580 3.612 1.214 1.00 85.19 79 ASP A O 1
ATOM 647 N N . ASN A 1 80 ? 29.650 2.560 0.773 1.00 82.06 80 ASN A N 1
ATOM 648 C CA . ASN A 1 80 ? 29.046 2.986 2.030 1.00 82.06 80 ASN A CA 1
ATOM 649 C C . ASN A 1 80 ? 29.758 2.319 3.213 1.00 82.06 80 ASN A C 1
ATOM 651 O O . ASN A 1 80 ? 29.951 1.098 3.209 1.00 82.06 80 ASN A O 1
ATOM 655 N N . PRO A 1 81 ? 30.059 3.087 4.278 1.00 89.56 81 PRO A N 1
ATOM 656 C CA . PRO A 1 81 ? 30.535 2.516 5.525 1.00 89.56 81 PRO A CA 1
ATOM 657 C C . PRO A 1 81 ? 29.588 1.414 6.023 1.00 89.56 81 PRO A C 1
ATOM 659 O O . PRO A 1 81 ? 28.363 1.571 5.935 1.00 89.56 81 PRO A O 1
ATOM 662 N N . PRO A 1 82 ? 30.122 0.307 6.565 1.00 87.94 82 PRO A N 1
ATOM 663 C CA . PRO A 1 82 ? 29.294 -0.780 7.060 1.00 87.94 82 PRO A CA 1
ATOM 664 C C . PRO A 1 82 ? 28.390 -0.285 8.193 1.00 87.94 82 PRO A C 1
ATOM 666 O O . PRO A 1 82 ? 28.844 0.357 9.140 1.00 87.94 82 PRO A O 1
ATOM 669 N N . ILE A 1 83 ? 27.099 -0.607 8.105 1.00 87.75 83 ILE A N 1
ATOM 670 C CA . ILE A 1 83 ? 26.132 -0.311 9.164 1.00 87.75 83 ILE A CA 1
ATOM 671 C C . ILE A 1 83 ? 26.116 -1.489 10.139 1.00 87.75 83 ILE A C 1
ATOM 673 O O . ILE A 1 83 ? 25.855 -2.629 9.753 1.00 87.75 83 ILE A O 1
ATOM 677 N N . SER A 1 84 ? 26.373 -1.213 11.417 1.00 88.50 84 SER A N 1
ATOM 678 C CA . SER A 1 84 ? 26.338 -2.230 12.470 1.00 88.50 84 SER A CA 1
ATOM 679 C C . SER A 1 84 ? 24.923 -2.776 12.666 1.00 88.50 84 SER A C 1
ATOM 681 O O . SER A 1 84 ? 24.005 -2.045 13.038 1.00 88.50 84 SER A O 1
ATOM 683 N N . ALA A 1 85 ? 24.751 -4.083 12.464 1.00 87.12 85 ALA A N 1
ATOM 684 C CA . ALA A 1 85 ? 23.496 -4.765 12.756 1.00 87.12 85 ALA A CA 1
ATOM 685 C C . ALA A 1 85 ? 23.241 -4.857 14.270 1.00 87.12 85 ALA A C 1
ATOM 687 O O . ALA A 1 85 ? 24.159 -5.079 15.063 1.00 87.12 85 ALA A O 1
ATOM 688 N N . ASN A 1 86 ? 21.974 -4.763 14.681 1.00 89.69 86 ASN A N 1
ATOM 689 C CA . ASN A 1 86 ? 21.578 -5.067 16.054 1.00 89.69 86 ASN A CA 1
ATOM 690 C C . ASN A 1 86 ? 21.608 -6.587 16.274 1.00 89.69 86 ASN A C 1
ATOM 692 O O . ASN A 1 86 ? 20.705 -7.295 15.849 1.00 89.69 86 ASN A O 1
ATOM 696 N N . GLN A 1 87 ? 22.626 -7.092 16.970 1.00 90.38 87 GLN A N 1
ATOM 697 C CA . GLN A 1 87 ? 22.801 -8.532 17.212 1.00 90.38 87 GLN A CA 1
ATOM 698 C C . GLN A 1 87 ? 22.210 -9.022 18.546 1.00 90.38 87 GLN A C 1
ATOM 700 O O . GLN A 1 87 ? 22.505 -10.136 18.995 1.00 90.38 87 GLN A O 1
ATOM 705 N N . SER A 1 88 ? 21.394 -8.203 19.217 1.00 94.75 88 SER A N 1
ATOM 706 C CA . SER A 1 88 ? 20.780 -8.587 20.491 1.00 94.75 88 SER A CA 1
ATOM 707 C C . SER A 1 88 ? 19.892 -9.831 20.344 1.00 94.75 88 SER A C 1
ATOM 709 O O . SER A 1 88 ? 19.284 -10.078 19.299 1.00 94.75 88 SER A O 1
ATOM 711 N N . LYS A 1 89 ? 19.770 -10.619 21.424 1.00 96.38 89 LYS A N 1
ATOM 712 C CA . LYS A 1 89 ? 18.864 -11.783 21.458 1.00 96.38 89 LYS A CA 1
ATOM 713 C C . LYS A 1 89 ? 17.428 -11.383 21.111 1.00 96.38 89 LYS A C 1
ATOM 715 O O . LYS A 1 89 ? 16.775 -12.094 20.356 1.00 96.38 89 LYS A O 1
ATOM 720 N N . LEU A 1 90 ? 16.976 -10.238 21.626 1.00 95.50 90 LEU A N 1
ATOM 721 C CA . LEU A 1 90 ? 15.640 -9.714 21.362 1.00 95.50 90 LEU A CA 1
ATOM 722 C C . LEU A 1 90 ? 15.440 -9.404 19.876 1.00 95.50 90 LEU A C 1
ATOM 724 O O . LEU A 1 90 ? 14.435 -9.828 19.315 1.00 95.50 90 LEU A O 1
ATOM 728 N N . ASN A 1 91 ? 16.401 -8.736 19.226 1.00 92.81 91 ASN A N 1
ATOM 729 C CA . ASN A 1 91 ? 16.306 -8.455 17.794 1.00 92.81 91 ASN A CA 1
ATOM 730 C C . ASN A 1 91 ? 16.166 -9.745 16.975 1.00 92.81 91 ASN A C 1
ATOM 732 O O . ASN A 1 91 ? 15.262 -9.832 16.154 1.00 92.81 91 ASN A O 1
ATOM 736 N N . ARG A 1 92 ? 16.979 -10.771 17.257 1.00 92.12 92 ARG A N 1
ATOM 737 C CA . ARG A 1 92 ? 16.886 -12.061 16.554 1.00 92.12 92 ARG A CA 1
ATOM 738 C C . ARG A 1 92 ? 15.534 -12.744 16.742 1.00 92.12 92 ARG A C 1
ATOM 740 O O . ARG A 1 92 ? 14.978 -13.259 15.780 1.00 92.12 92 ARG A O 1
ATOM 747 N N . VAL A 1 93 ? 15.003 -12.744 17.966 1.00 95.31 93 VAL A N 1
ATOM 748 C CA . VAL A 1 93 ? 13.682 -13.325 18.256 1.00 95.31 93 VAL A CA 1
ATOM 749 C C . VAL A 1 93 ? 12.590 -12.594 17.476 1.00 95.31 93 VAL A C 1
ATOM 751 O O . VAL A 1 93 ? 11.777 -13.241 16.821 1.00 95.31 93 VAL A O 1
ATOM 754 N N . VAL A 1 94 ? 12.603 -11.258 17.495 1.00 93.69 94 VAL A N 1
ATOM 755 C CA . VAL A 1 94 ? 11.631 -10.442 16.758 1.00 93.69 94 VAL A CA 1
ATOM 756 C C . VAL A 1 94 ? 11.765 -10.660 15.252 1.00 93.69 94 VAL A C 1
ATOM 758 O O . VAL A 1 94 ? 10.769 -10.958 14.604 1.00 93.69 94 VAL A O 1
ATOM 761 N N . GLN A 1 95 ? 12.976 -10.578 14.696 1.00 92.50 95 GLN A N 1
ATOM 762 C CA . GLN A 1 95 ? 13.204 -10.738 13.259 1.00 92.50 95 GLN A CA 1
ATOM 763 C C . GLN A 1 95 ? 12.770 -12.121 12.766 1.00 92.50 95 GLN A C 1
ATOM 765 O O . GLN A 1 95 ? 12.083 -12.213 11.755 1.00 92.50 95 GLN A O 1
ATOM 770 N N . ASN A 1 96 ? 13.103 -13.190 13.495 1.00 92.81 96 ASN A N 1
ATOM 771 C CA . ASN A 1 96 ? 12.672 -14.543 13.143 1.00 92.81 96 ASN A CA 1
ATOM 772 C C . ASN A 1 96 ? 11.147 -14.680 13.187 1.00 92.81 96 ASN A C 1
ATOM 774 O O . ASN A 1 96 ? 10.567 -15.301 12.300 1.00 92.81 96 ASN A O 1
ATOM 778 N N . GLY A 1 97 ? 10.499 -14.078 14.189 1.00 94.62 97 GLY A N 1
ATOM 779 C CA . GLY A 1 97 ? 9.042 -14.042 14.280 1.00 94.62 97 GLY A CA 1
ATOM 780 C C . GLY A 1 97 ? 8.403 -13.306 13.102 1.00 94.62 97 GLY A C 1
ATOM 781 O O . GLY A 1 97 ? 7.464 -13.816 12.505 1.00 94.62 97 GLY A O 1
ATOM 782 N N . LEU A 1 98 ? 8.935 -12.141 12.723 1.00 93.62 98 LEU A N 1
ATOM 783 C CA . LEU A 1 98 ? 8.431 -11.376 11.580 1.00 93.62 98 LEU A CA 1
ATOM 784 C C . LEU A 1 98 ? 8.662 -12.110 10.252 1.00 93.62 98 LEU A C 1
ATOM 786 O O . LEU A 1 98 ? 7.744 -12.181 9.440 1.00 93.62 98 LEU A O 1
ATOM 790 N N . ASN A 1 99 ? 9.839 -12.710 10.057 1.00 91.62 99 ASN A N 1
ATOM 791 C CA . ASN A 1 99 ? 10.145 -13.512 8.870 1.00 91.62 99 ASN A CA 1
ATOM 792 C C . ASN A 1 99 ? 9.199 -14.717 8.753 1.00 91.62 99 ASN A C 1
ATOM 794 O O . ASN A 1 99 ? 8.705 -15.000 7.671 1.00 91.62 99 ASN A O 1
ATOM 798 N N . ALA A 1 100 ? 8.878 -15.391 9.862 1.00 92.56 100 ALA A N 1
ATOM 799 C CA . ALA A 1 100 ? 7.926 -16.506 9.861 1.00 92.56 100 ALA A CA 1
ATOM 800 C C . ALA A 1 100 ? 6.490 -16.085 9.494 1.00 92.56 100 ALA A C 1
ATOM 802 O O . ALA A 1 100 ? 5.672 -16.925 9.126 1.00 92.56 100 ALA A O 1
ATOM 803 N N . LEU A 1 101 ? 6.175 -14.793 9.606 1.00 93.25 101 LEU A N 1
ATOM 804 C CA . LEU A 1 101 ? 4.862 -14.236 9.301 1.00 93.25 101 LEU A CA 1
ATOM 805 C C . LEU A 1 101 ? 4.792 -13.585 7.913 1.00 93.25 101 LEU A C 1
ATOM 807 O O . LEU A 1 101 ? 3.702 -13.175 7.516 1.00 93.25 101 LEU A O 1
ATOM 811 N N . ILE A 1 102 ? 5.902 -13.484 7.176 1.00 92.00 102 ILE A N 1
ATOM 812 C CA . ILE A 1 102 ? 6.005 -12.657 5.964 1.00 92.00 102 ILE A CA 1
ATOM 813 C C . ILE A 1 102 ? 5.037 -13.076 4.848 1.00 92.00 102 ILE A C 1
ATOM 815 O O . ILE A 1 102 ? 4.468 -12.222 4.174 1.00 92.00 102 ILE A O 1
ATOM 819 N N . ASP A 1 103 ? 4.777 -14.377 4.716 1.00 91.25 103 ASP A N 1
ATOM 820 C CA . ASP A 1 103 ? 3.847 -14.933 3.726 1.00 91.25 103 ASP A CA 1
ATOM 821 C C . ASP A 1 103 ? 2.398 -15.012 4.227 1.00 91.25 103 ASP A C 1
ATOM 823 O O . ASP A 1 103 ? 1.505 -15.511 3.538 1.00 91.25 103 ASP A O 1
ATOM 827 N N . THR A 1 104 ? 2.134 -14.529 5.442 1.00 93.38 104 THR A N 1
ATOM 828 C CA . THR A 1 104 ? 0.789 -14.530 6.016 1.00 93.38 104 THR A CA 1
ATOM 829 C C . THR A 1 104 ? 0.014 -13.271 5.618 1.00 93.38 104 THR A C 1
ATOM 831 O O . THR A 1 104 ? 0.607 -12.236 5.300 1.00 93.38 104 THR A O 1
ATOM 834 N N . PRO A 1 105 ? -1.330 -13.286 5.723 1.00 94.69 105 PRO A N 1
ATOM 835 C CA . PRO A 1 105 ? -2.147 -12.095 5.500 1.00 94.69 105 PRO A CA 1
ATOM 836 C C . PRO A 1 105 ? -1.766 -10.877 6.352 1.00 94.69 105 PRO A C 1
ATOM 838 O O . 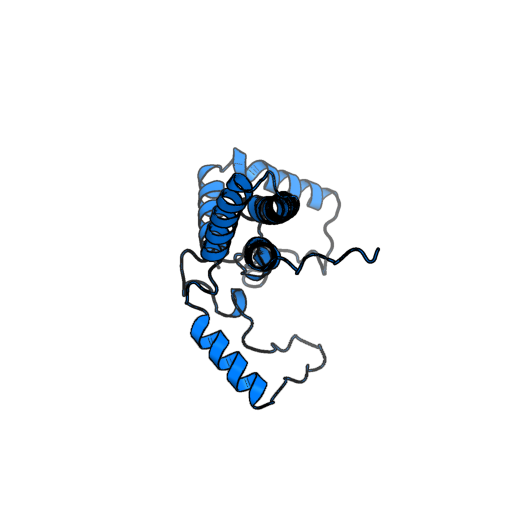PRO A 1 105 ? -2.119 -9.761 5.985 1.00 94.69 105 PRO A O 1
ATOM 841 N N . LEU A 1 106 ? -1.036 -11.060 7.461 1.00 94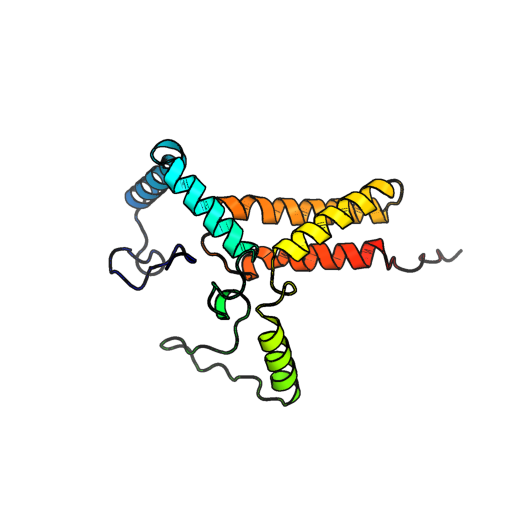.25 106 LEU A N 1
ATOM 842 C CA . LEU A 1 106 ? -0.553 -9.955 8.292 1.00 94.25 106 LEU A CA 1
ATOM 843 C C . LEU A 1 106 ? 0.379 -9.008 7.525 1.00 94.25 106 LEU A C 1
ATOM 845 O O . LEU A 1 106 ? 0.421 -7.823 7.821 1.00 94.25 106 LEU A O 1
ATOM 849 N N . PHE A 1 107 ? 1.097 -9.508 6.523 1.00 94.19 107 PHE A N 1
ATOM 850 C CA . PHE A 1 107 ? 1.949 -8.697 5.654 1.00 94.19 107 PHE A CA 1
ATOM 851 C C . PHE A 1 107 ? 1.301 -8.406 4.293 1.00 94.19 107 PHE A C 1
ATOM 853 O O . PHE A 1 107 ? 1.941 -7.868 3.390 1.00 94.19 107 PHE A O 1
ATOM 860 N N . ALA A 1 108 ? 0.008 -8.704 4.140 1.00 95.00 108 ALA A N 1
ATOM 861 C CA . ALA A 1 108 ? -0.732 -8.444 2.918 1.00 95.00 108 ALA A CA 1
ATOM 862 C C . ALA A 1 108 ? -1.555 -7.152 3.032 1.00 95.00 108 ALA A C 1
ATOM 864 O O . ALA A 1 108 ? -2.436 -7.011 3.883 1.00 95.00 108 ALA A O 1
ATOM 865 N N . GLY A 1 109 ? -1.305 -6.198 2.133 1.00 96.06 109 GLY A N 1
ATOM 866 C CA . GLY A 1 109 ? -1.986 -4.900 2.129 1.00 96.06 109 GLY A CA 1
ATOM 867 C C . GLY A 1 109 ? -3.516 -4.985 2.028 1.00 96.06 109 GLY A C 1
ATOM 868 O O . GLY A 1 109 ? -4.214 -4.129 2.575 1.00 96.06 109 GLY A O 1
ATOM 869 N N . TRP A 1 110 ? -4.058 -6.019 1.373 1.00 96.88 110 TRP A N 1
ATOM 870 C CA . TRP A 1 110 ? -5.504 -6.215 1.230 1.00 96.88 110 TRP A CA 1
ATOM 871 C C . TRP A 1 110 ? -6.210 -6.366 2.581 1.00 96.88 110 TRP A C 1
ATOM 873 O O . TRP A 1 110 ? -7.334 -5.883 2.727 1.00 96.88 110 TRP A O 1
ATOM 883 N N . LEU A 1 111 ? -5.557 -6.966 3.585 1.00 97.38 111 LEU A N 1
ATOM 884 C CA . LEU A 1 111 ? -6.133 -7.142 4.918 1.00 97.38 111 LEU A CA 1
ATOM 885 C C . LEU A 1 111 ? -6.436 -5.780 5.555 1.00 97.38 111 LEU A C 1
ATOM 887 O O . LEU A 1 111 ? -7.536 -5.543 6.056 1.00 97.38 111 LEU A O 1
ATOM 891 N N . TYR A 1 112 ? -5.479 -4.858 5.470 1.00 97.75 112 TYR A N 1
ATOM 892 C CA . TYR A 1 112 ? -5.601 -3.504 6.009 1.00 97.75 112 TYR A CA 1
ATOM 893 C C . TYR A 1 112 ? -6.561 -2.632 5.202 1.00 97.75 112 TYR A C 1
ATOM 895 O O . TYR A 1 112 ? -7.230 -1.768 5.773 1.00 97.75 112 TYR A O 1
ATOM 903 N N . LEU A 1 113 ? -6.683 -2.878 3.894 1.00 97.94 113 LEU A N 1
ATOM 904 C CA . LEU A 1 113 ? -7.710 -2.250 3.066 1.00 97.94 113 LEU A CA 1
ATOM 905 C C . LEU A 1 113 ? -9.114 -2.659 3.532 1.00 97.94 113 LEU A C 1
ATOM 907 O O . LEU A 1 113 ? -9.947 -1.790 3.789 1.00 97.94 113 LEU A O 1
ATOM 911 N N . LEU A 1 114 ? -9.364 -3.962 3.699 1.00 97.94 114 LEU A N 1
ATOM 912 C CA . LEU A 1 114 ? -10.653 -4.465 4.183 1.00 97.94 114 LEU A CA 1
ATOM 913 C C . LEU A 1 114 ? -10.957 -3.977 5.599 1.00 97.94 114 LEU A C 1
ATOM 915 O O . LEU A 1 114 ? -12.076 -3.534 5.858 1.00 97.94 114 LEU A O 1
ATOM 919 N N . LEU A 1 115 ? -9.963 -3.999 6.493 1.00 98.06 115 LEU A N 1
ATOM 920 C CA . LEU A 1 115 ? -10.088 -3.444 7.838 1.00 98.06 115 LEU A CA 1
ATOM 921 C C . LEU A 1 115 ? -10.492 -1.964 7.783 1.00 98.06 115 LEU A C 1
ATOM 923 O O . LEU A 1 115 ? -11.453 -1.570 8.437 1.00 98.06 115 LEU A O 1
ATOM 927 N N . SER A 1 116 ? -9.811 -1.156 6.969 1.00 98.31 116 SER A N 1
ATOM 928 C CA . SER A 1 116 ? -10.094 0.279 6.833 1.00 98.31 116 SER A CA 1
ATOM 929 C C . SER A 1 116 ? -11.507 0.541 6.307 1.00 98.31 116 SER A C 1
ATOM 931 O O . SER A 1 116 ? -12.215 1.398 6.837 1.00 98.31 116 SER A O 1
ATOM 933 N N . VAL A 1 117 ? -11.960 -0.229 5.313 1.00 98.19 117 VAL A N 1
ATOM 934 C CA . VAL A 1 117 ? -13.332 -0.140 4.788 1.00 98.19 117 VAL A CA 1
ATOM 935 C C . VAL A 1 117 ? -14.353 -0.544 5.856 1.00 98.19 117 VAL A C 1
ATOM 937 O O . VAL A 1 117 ? -15.321 0.181 6.082 1.00 98.19 117 VAL A O 1
ATOM 940 N N . ALA A 1 118 ? -14.130 -1.652 6.566 1.00 98.38 118 ALA A N 1
ATOM 941 C CA . ALA A 1 118 ? -15.015 -2.107 7.637 1.00 98.38 118 ALA A CA 1
ATOM 942 C C . ALA A 1 118 ? -15.122 -1.078 8.777 1.00 98.38 118 ALA A C 1
ATOM 944 O O . ALA A 1 118 ? -16.223 -0.775 9.246 1.00 98.38 118 ALA A O 1
ATOM 945 N N . LEU A 1 119 ? -13.995 -0.487 9.185 1.00 98.44 119 LEU A N 1
ATOM 946 C CA . LEU A 1 119 ? -13.955 0.580 10.183 1.00 98.44 119 LEU A CA 1
ATOM 947 C C . LEU A 1 119 ? -14.667 1.843 9.699 1.00 98.44 119 LEU A C 1
ATOM 949 O O . LEU A 1 119 ? -15.358 2.477 10.493 1.00 98.44 119 LEU A O 1
ATOM 953 N N . ALA A 1 120 ? -14.568 2.187 8.412 1.00 98.31 120 ALA A N 1
ATOM 954 C CA . ALA A 1 120 ? -15.270 3.338 7.850 1.00 98.31 120 ALA A CA 1
ATOM 955 C C . ALA A 1 120 ? -16.788 3.136 7.921 1.00 98.31 120 ALA A C 1
ATOM 957 O O . ALA A 1 120 ? -17.510 4.029 8.365 1.00 98.31 120 ALA A O 1
ATOM 958 N N . VAL A 1 121 ? -17.280 1.937 7.586 1.00 98.31 121 VAL A N 1
ATOM 959 C CA . VAL A 1 121 ? -18.702 1.589 7.745 1.00 98.31 121 VAL A CA 1
ATOM 960 C C . VAL A 1 121 ? -19.126 1.656 9.216 1.00 98.31 121 VAL A C 1
ATOM 962 O O . VAL A 1 121 ? -20.171 2.231 9.534 1.00 98.31 121 VAL A O 1
ATOM 965 N N . ALA A 1 122 ? -18.324 1.109 10.133 1.00 98.12 122 ALA A N 1
ATOM 966 C CA . ALA A 1 122 ? -18.617 1.138 11.565 1.00 98.12 122 ALA A CA 1
ATOM 967 C C . ALA A 1 122 ? -18.645 2.572 12.130 1.00 98.12 122 ALA A C 1
ATOM 969 O O . ALA A 1 122 ? -19.582 2.939 12.843 1.00 98.12 122 ALA A O 1
ATOM 970 N N . ALA A 1 123 ? -17.670 3.408 11.771 1.00 97.94 123 ALA A N 1
ATOM 971 C CA . ALA A 1 123 ? -17.602 4.810 12.170 1.00 97.94 123 ALA A CA 1
ATOM 972 C C . ALA A 1 123 ? -18.752 5.631 11.563 1.00 97.94 123 ALA A C 1
ATOM 974 O O . ALA A 1 123 ? -19.357 6.449 12.253 1.00 97.94 123 ALA A O 1
ATOM 975 N N . TRP A 1 124 ? -19.147 5.356 10.316 1.00 98.38 124 TRP A N 1
ATOM 976 C CA . TRP A 1 124 ? -20.291 6.008 9.671 1.00 98.38 124 TRP A CA 1
ATOM 977 C C . TRP A 1 124 ? -21.615 5.764 10.404 1.00 98.38 124 TRP A C 1
ATOM 979 O O . TRP A 1 124 ? -22.443 6.672 10.539 1.00 98.38 124 TRP A O 1
ATOM 989 N N . ARG A 1 125 ? -21.807 4.550 10.936 1.00 97.88 125 ARG A N 1
ATOM 990 C CA . ARG A 1 125 ? -22.966 4.214 11.782 1.00 97.88 125 ARG A CA 1
ATOM 991 C C . ARG A 1 125 ? -22.962 4.979 13.109 1.00 97.88 125 ARG A C 1
ATOM 993 O O . ARG A 1 125 ? -24.026 5.217 13.666 1.00 97.88 125 ARG A O 1
ATOM 1000 N N . ARG A 1 126 ? -21.789 5.407 13.587 1.00 96.38 126 ARG A N 1
ATOM 1001 C CA . ARG A 1 126 ? -21.589 6.176 14.829 1.00 96.38 126 ARG A CA 1
ATOM 1002 C C . ARG A 1 126 ? -21.309 7.666 14.583 1.00 96.38 126 ARG A C 1
ATOM 1004 O O . ARG A 1 126 ? -20.897 8.357 15.508 1.00 96.38 126 ARG A O 1
ATOM 1011 N N . ARG A 1 127 ? -21.541 8.186 13.368 1.00 96.06 127 ARG A N 1
ATOM 1012 C CA . ARG A 1 127 ? -21.105 9.532 12.921 1.00 96.06 127 ARG A CA 1
ATOM 1013 C C . ARG A 1 127 ? -21.638 10.719 13.730 1.00 96.06 127 ARG A C 1
ATOM 1015 O O . ARG A 1 127 ? -21.139 11.829 13.579 1.00 96.06 127 ARG A O 1
ATOM 1022 N N . THR A 1 128 ? -22.648 10.517 14.571 1.00 96.56 128 THR A N 1
ATOM 1023 C CA . THR A 1 128 ? -23.109 11.539 15.522 1.00 96.56 128 THR A CA 1
ATOM 1024 C C . THR A 1 128 ? -22.058 11.823 16.602 1.00 96.56 128 THR A C 1
ATOM 1026 O O . THR A 1 128 ? -21.957 12.945 17.094 1.00 96.56 128 THR A O 1
ATOM 1029 N N . GLN A 1 129 ? -21.204 10.847 16.916 1.00 94.62 129 GLN A N 1
ATOM 1030 C CA . GLN A 1 129 ? -20.104 10.987 17.865 1.00 94.62 129 GLN A CA 1
ATOM 1031 C C . GLN A 1 129 ? -18.930 11.758 17.223 1.00 94.62 129 GLN A C 1
ATOM 1033 O O . GLN A 1 129 ? -18.518 11.425 16.107 1.00 94.62 129 GLN A O 1
ATOM 1038 N N . PRO A 1 130 ? -18.343 12.769 17.896 1.00 93.12 130 PRO A N 1
ATOM 1039 C CA . PRO A 1 130 ? -17.158 13.482 17.400 1.00 93.12 130 PRO A CA 1
ATOM 1040 C C . PRO A 1 130 ? -15.980 12.552 17.073 1.00 93.12 130 PRO A C 1
ATOM 1042 O O . PRO A 1 130 ? -15.369 12.681 16.015 1.00 93.12 130 PRO A O 1
ATOM 1045 N N . GLN A 1 131 ? -15.731 11.556 17.929 1.00 94.19 131 GLN A N 1
ATOM 1046 C CA . GLN A 1 131 ? -14.676 10.555 17.744 1.00 94.19 131 GLN A CA 1
ATOM 1047 C C . GLN A 1 131 ? -14.829 9.791 16.421 1.00 94.19 131 GLN A C 1
ATOM 1049 O O . GLN A 1 131 ? -13.872 9.634 15.668 1.00 94.19 131 GLN A O 1
ATOM 1054 N N . ALA A 1 132 ? -16.049 9.354 16.101 1.00 96.62 132 ALA A N 1
ATOM 1055 C CA . ALA A 1 132 ? -16.321 8.625 14.868 1.00 96.62 132 ALA A CA 1
ATOM 1056 C C . ALA A 1 132 ? -16.106 9.499 13.621 1.00 96.62 132 ALA A C 1
ATOM 1058 O O . ALA A 1 132 ? -15.628 9.008 12.602 1.00 96.62 132 ALA A O 1
ATOM 1059 N N . ARG A 1 133 ? -16.400 10.804 13.702 1.00 97.12 133 ARG A N 1
ATOM 1060 C CA . ARG A 1 133 ? -16.108 11.756 12.618 1.00 97.12 133 ARG A CA 1
ATOM 1061 C C . ARG A 1 133 ? -14.608 11.912 12.393 1.00 97.12 133 ARG A C 1
ATOM 1063 O O . ARG A 1 133 ? -14.174 11.897 11.247 1.00 97.12 133 ARG A O 1
ATOM 1070 N N . LEU A 1 134 ? -13.821 11.991 13.465 1.00 96.81 134 LEU A N 1
ATOM 1071 C CA . LEU A 1 134 ? -12.362 12.033 13.363 1.00 96.81 134 LEU A CA 1
ATOM 1072 C C . LEU A 1 134 ? -11.804 10.749 12.728 1.00 96.81 134 LEU A C 1
ATOM 1074 O O . LEU A 1 134 ? -10.969 10.822 11.829 1.00 96.81 134 LEU A O 1
ATOM 1078 N N . VAL A 1 135 ? -12.323 9.583 13.129 1.00 98.06 135 VAL A N 1
ATOM 1079 C CA . VAL A 1 135 ? -11.975 8.288 12.521 1.00 98.06 135 VAL A CA 1
ATOM 1080 C C . VAL A 1 135 ? -12.304 8.260 11.025 1.00 98.06 135 VAL A C 1
ATOM 1082 O O . VAL A 1 135 ? -11.491 7.789 10.237 1.00 98.06 135 VAL A O 1
ATOM 1085 N N . LEU A 1 136 ? -13.453 8.799 10.606 1.00 98.50 136 LEU A N 1
ATOM 1086 C CA . LEU A 1 136 ? -13.808 8.891 9.185 1.00 98.50 136 LEU A CA 1
ATOM 1087 C C . LEU A 1 136 ? -12.838 9.776 8.393 1.00 98.50 136 LEU A C 1
ATOM 1089 O O . LEU A 1 136 ? -12.474 9.408 7.281 1.00 98.50 136 LEU A O 1
ATOM 1093 N N . VAL A 1 137 ? -12.397 10.908 8.952 1.00 98.19 137 VAL A N 1
ATOM 1094 C CA . VAL A 1 137 ? -11.401 11.785 8.306 1.00 98.19 137 VAL A CA 1
ATOM 1095 C C . VAL A 1 137 ? -10.057 11.070 8.164 1.00 98.19 137 VAL A C 1
ATOM 1097 O O . VAL A 1 137 ? -9.454 11.109 7.091 1.00 98.19 137 VAL A O 1
ATOM 1100 N N . LEU A 1 138 ? -9.611 10.378 9.217 1.00 98.38 138 LEU A N 1
ATOM 1101 C CA . LEU A 1 138 ? -8.387 9.581 9.180 1.00 98.38 138 LEU A CA 1
ATOM 1102 C C . LEU A 1 138 ? -8.476 8.493 8.103 1.00 98.38 138 LEU A C 1
ATOM 1104 O O . LEU A 1 138 ? -7.616 8.438 7.231 1.00 98.38 138 LEU A O 1
ATOM 1108 N N . LEU A 1 139 ? -9.545 7.693 8.106 1.00 98.56 139 LEU A N 1
ATOM 1109 C CA . LEU A 1 139 ? -9.750 6.623 7.126 1.00 98.56 139 LEU A CA 1
ATOM 1110 C C . LEU A 1 139 ? -9.894 7.155 5.696 1.00 98.56 139 LEU A C 1
ATOM 1112 O O . LEU A 1 139 ? -9.386 6.534 4.766 1.00 98.56 139 LEU A O 1
ATOM 1116 N N . ALA A 1 140 ? -10.535 8.310 5.502 1.00 98.31 140 ALA A N 1
ATOM 1117 C CA . ALA A 1 140 ? -10.592 8.962 4.198 1.00 98.31 140 ALA A CA 1
ATOM 1118 C C . ALA A 1 140 ? -9.188 9.345 3.711 1.00 98.31 140 ALA A C 1
ATOM 1120 O O . ALA A 1 140 ? -8.844 9.033 2.576 1.00 98.31 140 ALA A O 1
ATOM 1121 N N . SER A 1 141 ? -8.356 9.944 4.570 1.00 98.19 141 SER A N 1
ATOM 1122 C CA . SER A 1 141 ? -6.948 10.236 4.259 1.00 98.19 141 SER A CA 1
ATOM 1123 C C . SER A 1 141 ? -6.170 8.963 3.916 1.00 98.19 141 SER A C 1
ATOM 1125 O O . SER A 1 141 ? -5.479 8.905 2.900 1.00 98.19 141 SER A O 1
ATOM 1127 N N . THR A 1 142 ? -6.332 7.915 4.723 1.00 97.88 142 THR A N 1
ATOM 1128 C CA . THR A 1 142 ? -5.723 6.601 4.507 1.00 97.88 142 THR A CA 1
ATOM 1129 C C . THR A 1 142 ? -6.068 6.026 3.132 1.00 97.88 142 THR A C 1
ATOM 1131 O O . THR A 1 142 ? -5.173 5.690 2.359 1.00 97.88 142 THR A O 1
ATOM 1134 N N . LEU A 1 143 ? -7.355 5.970 2.786 1.00 97.56 143 LEU A N 1
ATOM 1135 C CA . LEU A 1 143 ? -7.822 5.409 1.518 1.00 97.56 143 LEU A CA 1
ATOM 1136 C C . LEU A 1 143 ? -7.451 6.292 0.317 1.00 97.56 143 LEU A C 1
ATOM 1138 O O . LEU A 1 143 ? -7.020 5.768 -0.709 1.00 97.56 143 LEU A O 1
ATOM 1142 N N . LEU A 1 144 ? -7.569 7.619 0.440 1.00 97.00 144 LEU A N 1
ATOM 1143 C CA . LEU A 1 144 ? -7.218 8.566 -0.626 1.00 97.00 144 LEU A CA 1
ATOM 1144 C C . LEU A 1 144 ? -5.718 8.597 -0.920 1.00 97.00 144 LEU A C 1
ATOM 1146 O O . LEU A 1 144 ? -5.335 8.856 -2.056 1.00 97.00 144 LEU A O 1
ATOM 1150 N N . TYR A 1 145 ? -4.870 8.311 0.066 1.00 96.06 145 TYR A N 1
ATOM 1151 C CA . TYR A 1 145 ? -3.434 8.161 -0.151 1.00 96.06 145 TYR A CA 1
ATOM 1152 C C . TYR A 1 145 ? -3.096 6.844 -0.862 1.00 96.06 145 TYR A C 1
ATOM 1154 O O . TYR A 1 145 ? -2.241 6.813 -1.745 1.00 96.06 145 TYR A O 1
ATOM 1162 N N . SER A 1 146 ? -3.765 5.744 -0.498 1.00 95.94 146 SER A N 1
ATOM 1163 C CA . SER A 1 146 ? -3.470 4.420 -1.058 1.00 95.94 146 SER A CA 1
ATOM 1164 C C . SER A 1 146 ? -4.069 4.188 -2.443 1.00 95.94 146 SER A C 1
ATOM 1166 O O . SER A 1 146 ? -3.465 3.487 -3.253 1.00 95.94 146 SER A O 1
ATOM 1168 N N . LEU A 1 147 ? -5.232 4.768 -2.748 1.00 94.62 147 LEU A N 1
ATOM 1169 C CA . LEU A 1 147 ? -5.936 4.539 -4.013 1.00 94.62 147 LEU A CA 1
ATOM 1170 C C . LEU A 1 147 ? -5.095 4.913 -5.252 1.00 94.62 147 LEU A C 1
ATOM 1172 O O . LEU A 1 147 ? -4.991 4.073 -6.151 1.00 94.62 147 LEU A O 1
ATOM 1176 N N . PRO A 1 148 ? -4.431 6.087 -5.324 1.00 95.69 148 PRO A N 1
ATOM 1177 C CA . PRO A 1 148 ? -3.604 6.449 -6.472 1.00 95.69 148 PRO A CA 1
ATOM 1178 C C . PRO A 1 148 ? -2.466 5.463 -6.742 1.00 95.69 148 PRO A C 1
ATOM 1180 O O . PRO A 1 148 ? -2.068 5.307 -7.895 1.00 95.69 148 PRO A O 1
ATOM 1183 N N . LEU A 1 149 ? -1.962 4.762 -5.717 1.00 94.62 149 LEU A N 1
ATOM 1184 C CA . LEU A 1 149 ? -0.865 3.802 -5.867 1.00 94.62 149 LEU A CA 1
ATOM 1185 C C . LEU A 1 149 ? -1.224 2.653 -6.818 1.00 94.62 149 LEU A C 1
ATOM 1187 O O . LEU A 1 149 ? -0.343 2.166 -7.520 1.00 94.62 149 LEU A O 1
ATOM 1191 N N . THR A 1 150 ? -2.506 2.294 -6.948 1.00 92.00 150 THR A N 1
ATOM 1192 C CA . THR A 1 150 ? -2.966 1.312 -7.954 1.00 92.00 150 THR A CA 1
ATOM 1193 C C . THR A 1 150 ? -2.640 1.728 -9.396 1.00 92.00 150 THR A C 1
ATOM 1195 O O . THR A 1 150 ? -2.450 0.889 -10.279 1.00 92.00 150 THR A O 1
ATOM 1198 N N . LEU A 1 151 ? -2.517 3.035 -9.642 1.00 90.12 151 LEU A N 1
ATOM 1199 C CA . LEU A 1 151 ? -2.256 3.608 -10.959 1.00 90.12 151 LEU A CA 1
ATOM 1200 C C . LEU A 1 151 ? -0.818 4.099 -11.117 1.00 90.12 151 LEU A C 1
ATOM 1202 O O . LEU A 1 151 ? -0.258 3.981 -12.205 1.00 90.12 151 LEU A O 1
ATOM 1206 N N . ILE A 1 152 ? -0.211 4.653 -10.064 1.00 89.75 152 ILE A N 1
ATOM 1207 C CA . ILE A 1 152 ? 1.082 5.349 -10.176 1.00 89.75 152 ILE A CA 1
ATOM 1208 C C . ILE A 1 152 ? 2.252 4.620 -9.516 1.00 89.75 152 ILE A C 1
ATOM 1210 O O . ILE A 1 152 ? 3.390 5.027 -9.744 1.00 89.75 152 ILE A O 1
ATOM 1214 N N . ALA A 1 153 ? 2.024 3.554 -8.736 1.00 90.94 153 ALA A N 1
ATOM 1215 C CA . ALA A 1 153 ? 3.121 2.857 -8.066 1.00 90.94 153 ALA A CA 1
ATOM 1216 C C . ALA A 1 153 ? 4.170 2.353 -9.071 1.00 90.94 153 ALA A C 1
ATOM 1218 O O . ALA A 1 153 ? 3.855 1.863 -10.163 1.00 90.94 153 ALA A O 1
ATOM 1219 N N . GLY A 1 154 ? 5.439 2.513 -8.687 1.00 86.19 154 GLY A N 1
ATOM 1220 C CA . GLY A 1 154 ? 6.597 2.064 -9.459 1.00 86.19 154 GLY A CA 1
ATOM 1221 C C . GLY A 1 154 ? 7.016 0.619 -9.167 1.00 86.19 154 GLY A C 1
ATOM 1222 O O . GLY A 1 154 ? 7.735 0.019 -9.959 1.00 86.19 154 GLY A O 1
ATOM 1223 N N . SER A 1 155 ? 6.581 0.068 -8.035 1.00 89.50 155 SER A N 1
ATOM 1224 C CA . SER A 1 155 ? 6.986 -1.237 -7.505 1.00 89.50 155 SER A CA 1
ATOM 1225 C C . SER A 1 155 ? 5.890 -1.775 -6.578 1.00 89.50 155 SER A C 1
ATOM 1227 O O . SER A 1 155 ? 5.032 -1.010 -6.129 1.00 89.50 155 SER A O 1
ATOM 1229 N N . ALA A 1 156 ? 5.906 -3.077 -6.302 1.00 93.25 156 ALA A N 1
ATOM 1230 C CA . ALA A 1 156 ? 4.935 -3.766 -5.449 1.00 93.25 156 ALA A CA 1
ATOM 1231 C C . ALA A 1 156 ? 5.369 -3.854 -3.971 1.00 93.25 156 ALA A C 1
ATOM 1233 O O . ALA A 1 156 ? 5.035 -4.809 -3.279 1.00 93.25 156 ALA A O 1
ATOM 1234 N N . GLU A 1 157 ? 6.147 -2.888 -3.483 1.00 92.56 157 GLU A N 1
ATOM 1235 C CA . GLU A 1 157 ? 6.701 -2.948 -2.129 1.00 92.56 157 GLU A CA 1
ATOM 1236 C C . GLU A 1 157 ? 5.673 -2.551 -1.066 1.00 92.56 157 GLU A C 1
ATOM 1238 O O . GLU A 1 157 ? 5.061 -1.481 -1.148 1.00 92.56 157 GLU A O 1
ATOM 1243 N N . LEU A 1 158 ? 5.554 -3.365 -0.009 1.00 93.25 158 LEU A N 1
ATOM 1244 C CA . LEU A 1 158 ? 4.605 -3.137 1.088 1.00 93.25 158 LEU A CA 1
ATOM 1245 C C . LEU A 1 158 ? 4.814 -1.769 1.752 1.00 93.25 158 LEU A C 1
ATOM 1247 O O . LEU A 1 158 ? 3.858 -1.146 2.214 1.00 93.25 158 LEU A O 1
ATOM 1251 N N . ARG A 1 159 ? 6.051 -1.251 1.745 1.00 93.44 159 ARG A N 1
ATOM 1252 C CA . ARG A 1 159 ? 6.386 0.058 2.325 1.00 93.44 159 ARG A CA 1
ATOM 1253 C C . ARG A 1 159 ? 5.578 1.214 1.726 1.00 93.44 159 ARG A C 1
ATOM 1255 O O . ARG A 1 159 ? 5.370 2.213 2.405 1.00 93.44 159 ARG A O 1
ATOM 1262 N N . TYR A 1 160 ? 5.096 1.096 0.486 1.00 95.31 160 TYR A N 1
ATOM 1263 C CA . TYR A 1 160 ? 4.230 2.118 -0.111 1.00 95.31 160 TYR A CA 1
ATOM 1264 C C . TYR A 1 160 ? 2.842 2.169 0.538 1.00 95.31 160 TYR A C 1
ATOM 1266 O O . TYR A 1 160 ? 2.194 3.212 0.525 1.00 95.31 160 TYR A O 1
ATOM 1274 N N . LEU A 1 161 ? 2.400 1.073 1.157 1.00 96.81 161 LEU A N 1
ATOM 1275 C CA . LEU A 1 161 ? 1.136 0.983 1.883 1.00 96.81 161 LEU A CA 1
ATOM 1276 C C . LEU A 1 161 ? 1.281 1.308 3.374 1.00 96.81 161 LEU A C 1
ATOM 1278 O O . LEU A 1 161 ? 0.330 1.127 4.124 1.00 96.81 161 LEU A O 1
ATOM 1282 N N . ILE A 1 162 ? 2.424 1.818 3.840 1.00 95.50 162 ILE A N 1
ATOM 1283 C CA . ILE A 1 162 ? 2.650 2.007 5.280 1.00 95.50 162 ILE A CA 1
ATOM 1284 C C . ILE A 1 162 ? 1.606 2.918 5.945 1.00 95.50 162 ILE A C 1
ATOM 1286 O O . ILE A 1 162 ? 1.203 2.669 7.081 1.00 95.50 162 ILE A O 1
ATOM 1290 N N . TRP A 1 163 ? 1.097 3.917 5.217 1.00 97.44 163 TRP A N 1
ATOM 1291 C CA . TRP A 1 163 ? 0.011 4.767 5.704 1.00 97.44 163 TRP A CA 1
ATOM 1292 C C . TRP A 1 163 ? -1.330 4.027 5.805 1.00 97.44 163 TRP A C 1
ATOM 1294 O O . TRP A 1 163 ? -2.089 4.287 6.736 1.00 97.44 163 TRP A O 1
ATOM 1304 N N . LEU A 1 164 ? -1.596 3.060 4.916 1.00 98.00 164 LEU A N 1
ATOM 1305 C CA . LEU A 1 164 ? -2.754 2.160 5.009 1.00 98.00 164 LEU A CA 1
ATOM 1306 C C . LEU A 1 164 ? -2.730 1.360 6.309 1.00 98.00 164 LEU A C 1
ATOM 1308 O O . LEU A 1 164 ? -3.722 1.314 7.034 1.00 98.00 164 LEU A O 1
ATOM 1312 N N . LEU A 1 165 ? -1.573 0.764 6.604 1.00 97.31 165 LEU A N 1
ATOM 1313 C CA . LEU A 1 165 ? -1.361 -0.054 7.792 1.00 97.31 165 LEU A CA 1
ATOM 1314 C C . LEU A 1 165 ? -1.513 0.794 9.060 1.00 97.31 165 LEU A C 1
ATOM 1316 O O . LEU A 1 165 ? -2.318 0.471 9.930 1.00 97.31 165 LEU A O 1
ATOM 1320 N N . GLN A 1 166 ? -0.774 1.902 9.157 1.00 97.12 166 GLN A N 1
ATOM 1321 C CA . GLN A 1 166 ? -0.787 2.749 10.351 1.00 97.12 166 GLN A CA 1
ATOM 1322 C C . GLN A 1 166 ? -2.142 3.429 10.558 1.00 97.12 166 GLN A C 1
ATOM 1324 O O . GLN A 1 166 ? -2.716 3.326 11.639 1.00 97.12 166 GLN A O 1
ATOM 1329 N N . GLY A 1 167 ? -2.683 4.072 9.520 1.00 97.69 167 GLY A N 1
ATOM 1330 C CA . GLY A 1 167 ? -3.958 4.781 9.596 1.00 97.69 167 GLY A CA 1
ATOM 1331 C C . GLY A 1 167 ? -5.126 3.854 9.936 1.00 97.69 167 GLY A C 1
ATOM 1332 O O . GLY A 1 167 ? -5.933 4.188 10.803 1.00 97.69 167 GLY A O 1
ATOM 1333 N N . GLY A 1 168 ? -5.174 2.657 9.340 1.00 97.38 168 GLY A N 1
ATOM 1334 C CA . GLY A 1 168 ? -6.181 1.642 9.662 1.00 97.38 168 GLY A CA 1
ATOM 1335 C C . GLY A 1 168 ? -6.092 1.148 11.111 1.00 97.38 168 GLY A C 1
ATOM 1336 O O . GLY A 1 168 ? -7.109 1.065 11.801 1.00 97.38 168 GLY A O 1
ATOM 1337 N N . MET A 1 169 ? -4.881 0.883 11.613 1.00 97.06 169 MET A N 1
ATOM 1338 C CA . MET A 1 169 ? -4.675 0.448 13.002 1.00 97.06 169 MET A CA 1
ATOM 1339 C C . MET A 1 169 ? -4.996 1.559 14.011 1.00 97.06 169 MET A C 1
ATOM 1341 O O . MET A 1 169 ? -5.674 1.309 15.008 1.00 97.06 169 MET A O 1
ATOM 1345 N N . MET A 1 170 ? -4.579 2.798 13.738 1.00 97.31 170 MET A N 1
ATOM 1346 C CA . MET A 1 170 ? -4.926 3.965 14.556 1.00 97.31 170 MET A CA 1
ATOM 1347 C C . MET A 1 170 ? -6.443 4.174 14.604 1.00 97.31 170 MET A C 1
ATOM 1349 O O . MET A 1 170 ? -7.004 4.362 15.683 1.00 97.31 170 MET A O 1
ATOM 1353 N N . ALA A 1 171 ? -7.125 4.067 13.460 1.00 97.56 171 ALA A N 1
ATOM 1354 C CA . ALA A 1 171 ? -8.579 4.148 13.380 1.00 97.56 171 ALA A CA 1
ATOM 1355 C C . ALA A 1 171 ? -9.272 3.067 14.226 1.00 97.56 171 ALA A C 1
ATOM 1357 O O . ALA A 1 171 ? -10.253 3.369 14.908 1.00 97.56 171 ALA A O 1
ATOM 1358 N N . ALA A 1 172 ? -8.754 1.832 14.229 1.00 97.00 172 ALA A N 1
ATOM 1359 C CA . ALA A 1 172 ? -9.285 0.750 15.057 1.00 97.00 172 ALA A CA 1
ATOM 1360 C C . ALA A 1 172 ? -9.201 1.092 16.552 1.00 97.00 172 ALA A C 1
ATOM 1362 O O . ALA A 1 172 ? -10.208 1.015 17.259 1.00 97.00 172 ALA A O 1
ATOM 1363 N N . VAL A 1 173 ? -8.027 1.530 17.019 1.00 96.00 173 VAL A N 1
ATOM 1364 C CA . VAL A 1 173 ? -7.817 1.925 18.420 1.00 96.00 173 VAL A CA 1
ATOM 1365 C C . VAL A 1 173 ? -8.726 3.095 18.787 1.00 96.00 173 VAL A C 1
ATOM 1367 O O . VAL A 1 173 ? -9.432 3.032 19.783 1.00 96.00 173 VAL A O 1
ATOM 1370 N N . MET A 1 174 ? -8.789 4.137 17.960 1.00 94.88 174 MET A N 1
ATOM 1371 C CA . MET A 1 174 ? -9.615 5.315 18.237 1.00 94.88 174 MET A CA 1
ATOM 1372 C C . MET A 1 174 ? -11.114 5.000 18.292 1.00 94.88 174 MET A C 1
ATOM 1374 O O . MET A 1 174 ? -11.841 5.637 19.057 1.00 94.88 174 MET A O 1
ATOM 1378 N N . LEU A 1 175 ? -11.595 4.052 17.484 1.00 95.38 175 LEU A N 1
ATOM 1379 C CA . LEU A 1 175 ? -13.017 3.718 17.412 1.00 95.38 175 LEU A CA 1
ATOM 1380 C C . LEU A 1 175 ? -13.486 2.814 18.563 1.00 95.38 175 LEU A C 1
ATOM 1382 O O . LEU A 1 175 ? -14.647 2.913 18.970 1.00 95.38 175 LEU A O 1
ATOM 1386 N N . TYR A 1 176 ? -12.618 1.925 19.056 1.00 94.06 176 TYR A N 1
ATOM 1387 C CA . TYR A 1 176 ? -12.973 0.914 20.063 1.00 94.06 176 TYR A CA 1
ATOM 1388 C C . TYR A 1 176 ? -12.334 1.133 21.436 1.00 94.06 176 TYR A C 1
ATOM 1390 O O . TYR A 1 176 ? -12.841 0.601 22.418 1.00 94.06 176 TYR A O 1
ATOM 1398 N N . TRP A 1 177 ? -11.278 1.938 21.515 1.00 91.62 177 TRP A N 1
ATOM 1399 C CA . TRP A 1 177 ? -10.579 2.298 22.747 1.00 91.62 177 TRP A CA 1
ATOM 1400 C C . TRP A 1 177 ? -10.534 3.824 22.929 1.00 91.62 177 TRP A C 1
ATOM 1402 O O . TRP A 1 177 ? -9.457 4.427 22.962 1.00 91.62 177 TRP A O 1
ATOM 1412 N N . PRO A 1 178 ? -11.702 4.495 22.985 1.00 78.88 178 PRO A N 1
ATOM 1413 C CA . PRO A 1 178 ? -11.735 5.938 23.150 1.00 78.88 178 PRO A CA 1
ATOM 1414 C C . PRO A 1 178 ? -11.079 6.333 24.483 1.00 78.88 178 PRO A C 1
ATOM 1416 O O . PRO A 1 178 ? -11.245 5.624 25.481 1.00 78.88 178 PRO A O 1
ATOM 1419 N N . PRO A 1 179 ? -10.344 7.458 24.522 1.00 75.56 179 PRO A N 1
ATOM 1420 C CA . PRO A 1 179 ? -9.810 7.971 25.775 1.00 75.56 179 PRO A CA 1
ATOM 1421 C C . PRO A 1 179 ? -10.955 8.225 26.760 1.00 75.56 179 PRO A C 1
ATOM 1423 O O . PRO A 1 179 ? -12.067 8.584 26.359 1.00 75.56 179 PRO A O 1
ATOM 1426 N N . ALA A 1 180 ? -10.674 8.034 28.051 1.00 76.81 180 ALA A N 1
ATOM 1427 C CA . ALA A 1 180 ? -11.628 8.354 29.102 1.00 76.81 180 ALA A CA 1
ATOM 1428 C C . ALA A 1 180 ? -12.099 9.814 28.953 1.00 76.81 180 ALA A C 1
ATOM 1430 O O . ALA A 1 180 ? -11.299 10.667 28.547 1.00 76.81 180 ALA A O 1
ATOM 1431 N N . PRO A 1 181 ? -13.372 10.121 29.266 1.00 71.62 181 PRO A N 1
ATOM 1432 C CA . PRO A 1 181 ? -13.839 11.496 29.255 1.00 71.62 181 PRO A CA 1
ATOM 1433 C C . PRO A 1 181 ? -12.916 12.329 30.141 1.00 71.62 181 PRO A C 1
ATOM 1435 O O . PRO A 1 181 ? -12.690 11.982 31.302 1.00 71.62 181 PRO A O 1
ATOM 1438 N N . VAL A 1 182 ? -12.372 13.415 29.593 1.00 74.75 182 VAL A N 1
ATOM 1439 C CA . VAL A 1 182 ? -11.668 14.402 30.409 1.00 74.75 182 VAL A CA 1
ATOM 1440 C C . VAL A 1 182 ? -12.712 14.963 31.367 1.00 74.75 182 VAL A C 1
ATOM 1442 O O . VAL A 1 182 ? -13.657 15.615 30.925 1.00 74.75 182 VAL A O 1
ATOM 1445 N N . GLN A 1 183 ? -12.588 14.660 32.662 1.00 67.69 183 GLN A N 1
ATOM 1446 C CA . GLN A 1 183 ? -13.382 15.335 33.681 1.00 67.69 183 GLN A CA 1
ATOM 1447 C C . GLN A 1 183 ? -12.986 16.807 33.620 1.00 67.69 183 GLN A C 1
ATOM 1449 O O . GLN A 1 183 ? -11.879 17.177 34.007 1.00 67.69 183 GLN A O 1
ATOM 1454 N N . SER A 1 184 ? -13.860 17.642 33.069 1.00 66.12 184 SER A N 1
ATOM 1455 C CA . SER A 1 184 ? -13.758 19.083 33.244 1.00 66.12 184 SER A CA 1
ATOM 1456 C C . SER A 1 184 ? -13.877 19.347 34.742 1.00 66.12 184 SER A C 1
ATOM 1458 O O . SER A 1 184 ? -14.933 19.089 35.322 1.00 66.12 184 SER A O 1
ATOM 1460 N N . ALA A 1 185 ? -12.774 19.768 35.365 1.00 64.44 185 ALA A N 1
ATOM 1461 C CA . ALA A 1 185 ? -12.791 20.259 36.735 1.00 64.44 185 ALA A CA 1
ATOM 1462 C C . ALA A 1 185 ? -13.823 21.404 36.848 1.00 64.44 185 ALA A C 1
ATOM 1464 O O . ALA A 1 185 ? -13.989 22.137 35.867 1.00 64.44 185 ALA A O 1
ATOM 1465 N N . PRO A 1 186 ? -14.546 21.494 37.980 1.00 67.06 186 PRO A N 1
ATOM 1466 C CA . PRO A 1 186 ? -15.620 22.465 38.180 1.00 67.06 186 PRO A CA 1
ATOM 1467 C C . PRO A 1 186 ? -15.143 23.918 38.110 1.00 67.06 186 PRO A C 1
ATOM 1469 O O . PRO A 1 186 ? -13.969 24.181 38.461 1.00 67.06 186 PRO A O 1
#

Radius of gyration: 21.35 Å; chains: 1; bounding box: 55×39×66 Å

Foldseek 3Di:
DLFFLPPVPVDPPDDDCVVPPDDPVRVVVVVVVVVCCCPVPVVVQLVSLQVNLCLLQLVDFPPDDLCLQPNLDDDDDPPDDDDDDDPDPVVVVVSVVCSVCSRPNVSGNVVLVVLLVVLLVVLVVVVVDPLSVVLNVLSVVLCVQVVCCSNDPRGSGNVSSVSSVVSSVVSVCSSPVPDDPDPPDD